Protein AF-A0A7L4NVM9-F1 (afdb_monomer_lite)

Secondary structure (DSSP, 8-state):
-HHHHHHHHHHHHHHHHHHHHHHTS-HHHHHHHHHHHHHHT-EEEEEEEEEE--STHHHHHHHTT--TTTTTHHHHTTSSEEEEEE-S-B------S--SS---B-GGGTHHHHHTT--EEE--SSSTTTTHHHHHHHHHHHHHHTT-EEESEESSHHHHTPPEEEEETTEEEEEEEEE--SS-TTS-TTTSPBPBTTB-EE-B--HHHHHHHHHHHHHH-SEEEEEEE-S-TT-SS--HHHHHHHHHHHHTT-SEEEEESSSSPPPEEEETTEEEES---EEE-S-SSSS-SEEEEEEEEEETTEEEEEEEEEEEETTEEEEPPHHHHHHHHHHHHTTSSS--EEETTEEEEEEEE-

pLDDT: mean 91.75, std 11.73, range [51.66, 98.94]

Structure (mmCIF, N/CA/C/O backbone):
data_AF-A0A7L4NVM9-F1
#
_entry.id   AF-A0A7L4NVM9-F1
#
loop_
_atom_site.group_PDB
_atom_site.id
_atom_site.type_symbol
_atom_site.label_atom_id
_atom_site.label_alt_id
_atom_site.label_comp_id
_atom_site.label_asym_id
_atom_site.label_entity_id
_atom_site.label_seq_id
_atom_site.pdbx_PDB_ins_code
_atom_site.Cartn_x
_atom_site.Cartn_y
_atom_site.Cartn_z
_atom_site.occupancy
_atom_site.B_iso_or_equiv
_atom_site.auth_seq_id
_atom_site.auth_comp_id
_atom_site.auth_asym_id
_atom_site.auth_atom_id
_atom_site.pdbx_PDB_model_num
ATOM 1 N N . MET A 1 1 ? -51.242 -51.825 18.320 1.00 55.41 1 MET A N 1
ATOM 2 C CA . MET A 1 1 ? -49.762 -51.841 18.410 1.00 55.41 1 MET A CA 1
ATOM 3 C C . MET A 1 1 ? -49.075 -50.983 17.342 1.00 55.41 1 MET A C 1
ATOM 5 O O . MET A 1 1 ? -48.191 -50.229 17.715 1.00 55.41 1 MET A O 1
ATOM 9 N N . ALA A 1 2 ? -49.517 -50.974 16.077 1.00 54.78 2 ALA A N 1
ATOM 10 C CA . ALA A 1 2 ? -48.848 -50.246 14.981 1.00 54.78 2 ALA A CA 1
ATOM 11 C C . ALA A 1 2 ? -48.708 -48.707 15.135 1.00 54.78 2 ALA A C 1
ATOM 13 O O . ALA A 1 2 ? -47.716 -48.136 14.694 1.00 54.78 2 ALA A O 1
ATOM 14 N N . ARG A 1 3 ? -49.649 -48.016 15.803 1.00 53.09 3 ARG A N 1
ATOM 15 C CA . ARG A 1 3 ? -49.590 -46.546 15.993 1.00 53.09 3 ARG A CA 1
ATOM 16 C C . ARG A 1 3 ? -48.475 -46.070 16.936 1.00 53.09 3 ARG A C 1
ATOM 18 O O . ARG A 1 3 ? -47.964 -44.976 16.742 1.00 53.09 3 ARG A O 1
ATOM 25 N N . ARG A 1 4 ? -48.088 -46.870 17.940 1.00 54.53 4 ARG A N 1
ATOM 26 C CA . ARG A 1 4 ? -46.998 -46.504 18.869 1.00 54.53 4 ARG A CA 1
ATOM 27 C C . ARG A 1 4 ? -45.626 -46.629 18.205 1.00 54.53 4 ARG A C 1
ATOM 29 O O . ARG A 1 4 ? -44.765 -45.797 18.453 1.00 54.53 4 ARG A O 1
ATOM 36 N N . SER A 1 5 ? -45.456 -47.604 17.314 1.00 57.22 5 SER A N 1
ATOM 37 C CA . SER A 1 5 ? -44.213 -47.814 16.566 1.00 57.22 5 SER A CA 1
ATOM 38 C C . SER A 1 5 ? -43.916 -46.671 15.588 1.00 57.22 5 SER A C 1
ATOM 40 O O . SER A 1 5 ? -42.772 -46.248 15.484 1.00 57.22 5 SER A O 1
ATOM 42 N N . TYR A 1 6 ? -44.942 -46.107 14.940 1.00 64.69 6 TYR A N 1
ATOM 43 C CA . TYR A 1 6 ? -44.777 -44.970 14.022 1.00 64.69 6 TYR A CA 1
ATOM 44 C C . TYR A 1 6 ? -44.304 -43.690 14.720 1.00 64.69 6 TYR A C 1
ATOM 46 O O . TYR A 1 6 ? -43.428 -43.001 14.208 1.00 64.69 6 TYR A O 1
ATOM 54 N N . VAL A 1 7 ? -44.840 -43.385 15.906 1.00 71.44 7 VAL A N 1
ATOM 55 C CA . VAL A 1 7 ? -44.450 -42.182 16.663 1.00 71.44 7 VAL A CA 1
ATOM 56 C C . VAL A 1 7 ? -42.991 -42.270 17.116 1.00 71.44 7 VAL A C 1
ATOM 58 O O . VAL A 1 7 ? -42.260 -41.292 17.011 1.00 71.44 7 VAL A O 1
ATOM 61 N N . VAL A 1 8 ? -42.539 -43.451 17.547 1.00 73.56 8 VAL A N 1
ATOM 62 C CA . VAL A 1 8 ? -41.144 -43.670 17.965 1.00 73.56 8 VAL A CA 1
ATOM 63 C C . VAL A 1 8 ? -40.174 -43.501 16.791 1.00 73.56 8 VAL A C 1
ATOM 65 O O . VAL A 1 8 ? -39.142 -42.857 16.949 1.00 73.56 8 VAL A O 1
ATOM 68 N N . VAL A 1 9 ? -40.525 -44.006 15.603 1.00 75.81 9 VAL A N 1
ATOM 69 C CA . VAL A 1 9 ? -39.697 -43.858 14.393 1.00 75.81 9 VAL A CA 1
ATOM 70 C C . VAL A 1 9 ? -39.606 -42.396 13.948 1.00 75.81 9 VAL A C 1
ATOM 72 O O . VAL A 1 9 ? -38.517 -41.928 13.634 1.00 75.81 9 VAL A O 1
ATOM 75 N N . VAL A 1 10 ? -40.710 -41.644 13.979 1.00 78.00 10 VAL A N 1
ATOM 76 C CA . VAL A 1 10 ? -40.711 -40.214 13.613 1.00 78.00 10 VAL A CA 1
ATOM 77 C C . VAL A 1 10 ? -39.877 -39.383 14.592 1.00 78.00 10 VAL A C 1
ATOM 79 O O . VAL A 1 10 ? -39.098 -38.538 14.160 1.00 78.00 10 VAL A O 1
ATOM 82 N N . VAL A 1 11 ? -39.977 -39.648 15.898 1.00 79.88 11 VAL A N 1
ATOM 83 C CA . VAL A 1 11 ? -39.169 -38.953 16.917 1.00 79.88 11 VAL A CA 1
ATOM 84 C C . VAL A 1 11 ? -37.681 -39.273 16.763 1.00 79.88 11 VAL A C 1
ATOM 86 O O . VAL A 1 11 ? -36.859 -38.369 16.874 1.00 79.88 11 VAL A O 1
ATOM 89 N N . LEU A 1 12 ? -37.324 -40.521 16.445 1.00 77.94 12 LEU A N 1
ATOM 90 C CA . LEU A 1 12 ? -35.938 -40.908 16.157 1.00 77.94 12 LEU A CA 1
ATOM 91 C C . LEU A 1 12 ? -35.393 -40.222 14.901 1.00 77.94 12 LEU A C 1
ATOM 93 O O . LEU A 1 12 ? -34.271 -39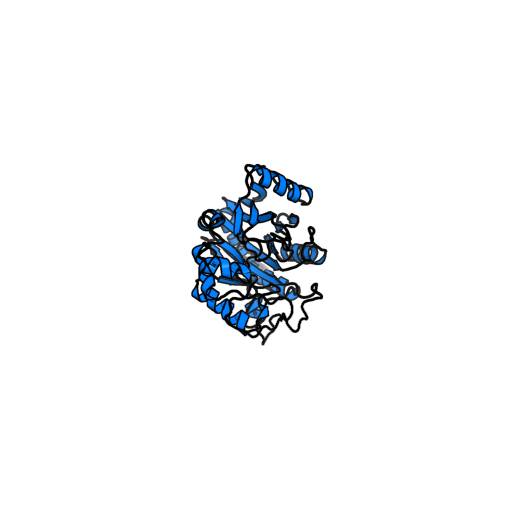.729 14.931 1.00 77.94 12 LEU A O 1
ATOM 97 N N . ILE A 1 13 ? -36.179 -40.129 13.825 1.00 80.25 13 ILE A N 1
ATOM 98 C CA . ILE A 1 13 ? -35.769 -39.425 12.599 1.00 80.25 13 ILE A CA 1
ATOM 99 C C . ILE A 1 13 ? -35.565 -37.932 12.873 1.00 80.25 13 ILE A C 1
ATOM 101 O O . ILE A 1 13 ? -34.562 -37.371 12.442 1.00 80.25 13 ILE A O 1
ATOM 105 N N . LEU A 1 14 ? -36.468 -37.294 13.623 1.00 79.19 14 LEU A N 1
ATOM 106 C CA . LEU A 1 14 ? -36.333 -35.882 13.992 1.00 79.19 14 LEU A CA 1
ATOM 107 C C . LEU A 1 14 ? -35.147 -35.642 14.933 1.00 79.19 14 LEU A C 1
ATOM 109 O O . LEU A 1 14 ? -34.437 -34.660 14.758 1.00 79.19 14 LEU A O 1
ATOM 113 N N . ALA A 1 15 ? -34.885 -36.542 15.884 1.00 77.56 15 ALA A N 1
ATOM 114 C CA . ALA A 1 15 ? -33.725 -36.452 16.769 1.00 77.56 15 ALA A CA 1
ATOM 115 C C . ALA A 1 15 ? -32.408 -36.644 16.004 1.00 77.56 15 ALA A C 1
ATOM 117 O O . ALA A 1 15 ? -31.464 -35.895 16.229 1.00 77.56 15 ALA A O 1
ATOM 118 N N . VAL A 1 16 ? -32.350 -37.591 15.062 1.00 75.50 16 VAL A N 1
ATOM 119 C CA . VAL A 1 16 ? -31.184 -37.790 14.189 1.00 75.50 16 VAL A CA 1
ATOM 120 C C . VAL A 1 16 ? -30.996 -36.594 13.258 1.00 75.50 16 VAL A C 1
ATOM 122 O O . VAL A 1 16 ? -29.874 -36.129 13.128 1.00 75.50 16 VAL A O 1
ATOM 125 N N . ALA A 1 17 ? -32.061 -36.039 12.674 1.00 70.62 17 ALA A N 1
ATOM 126 C CA . ALA A 1 17 ? -31.985 -34.826 11.856 1.00 70.62 17 ALA A CA 1
ATOM 127 C C . ALA A 1 17 ? -31.530 -33.604 12.671 1.00 70.62 17 ALA A C 1
ATOM 129 O O . ALA A 1 17 ? -30.727 -32.814 12.184 1.00 70.62 17 ALA A O 1
ATOM 130 N N . LEU A 1 18 ? -31.978 -33.480 13.926 1.00 70.06 18 LEU A N 1
ATOM 131 C CA . LEU A 1 18 ? -31.541 -32.426 14.839 1.00 70.06 18 LEU A CA 1
ATOM 132 C C . LEU A 1 18 ? -30.062 -32.603 15.215 1.00 70.06 18 LEU A C 1
ATOM 134 O O . LEU A 1 18 ? -29.293 -31.654 15.125 1.00 70.06 18 LEU A O 1
ATOM 138 N N . ILE A 1 19 ? -29.631 -33.821 15.553 1.00 66.62 19 ILE A N 1
ATOM 139 C CA . ILE A 1 19 ? -28.223 -34.141 15.832 1.00 66.62 19 ILE A CA 1
ATOM 140 C C . ILE A 1 19 ? -27.358 -33.900 14.591 1.00 66.62 19 ILE A C 1
ATOM 142 O O . ILE A 1 19 ? -26.296 -33.305 14.712 1.00 66.62 19 ILE A O 1
ATOM 146 N N . PHE A 1 20 ? -27.823 -34.274 13.396 1.00 59.53 20 PHE A N 1
ATOM 147 C CA . PHE A 1 20 ? -27.138 -33.955 12.145 1.00 59.53 20 PHE A CA 1
ATOM 148 C C . PHE A 1 20 ? -27.087 -32.449 11.900 1.00 59.53 20 PHE A C 1
ATOM 150 O O . PHE A 1 20 ? -26.042 -31.977 11.489 1.00 59.53 20 PHE A O 1
ATOM 157 N N . SER A 1 21 ? -28.136 -31.682 12.209 1.00 58.69 21 SER A N 1
ATOM 158 C CA . SER A 1 21 ? -28.117 -30.215 12.092 1.00 58.69 21 SER A CA 1
ATOM 159 C C . SER A 1 21 ? -27.209 -29.529 13.121 1.00 58.69 21 SER A C 1
ATOM 161 O O . SER A 1 21 ? -26.632 -28.492 12.821 1.00 58.69 21 SER A O 1
ATOM 163 N N . ILE A 1 22 ? -27.030 -30.130 14.304 1.00 57.66 22 ILE A N 1
ATOM 164 C CA . ILE A 1 22 ? -26.102 -29.666 15.347 1.00 57.66 22 ILE A CA 1
ATOM 165 C C . ILE A 1 22 ? -24.653 -30.059 14.998 1.00 57.66 22 ILE A C 1
ATOM 167 O O . ILE A 1 22 ? -23.725 -29.299 15.247 1.00 57.66 22 ILE A O 1
ATOM 171 N N . LEU A 1 23 ? -24.436 -31.222 14.378 1.00 51.91 23 LEU A N 1
ATOM 172 C CA . LEU A 1 23 ? -23.121 -31.651 13.881 1.00 51.91 23 LEU A CA 1
ATOM 173 C C . LEU A 1 23 ? -22.734 -30.954 12.560 1.00 51.91 23 LEU A C 1
ATOM 175 O O . LEU A 1 23 ? -21.549 -30.791 12.293 1.00 51.91 23 LEU A O 1
ATOM 179 N N . TYR A 1 24 ? -23.717 -30.494 11.777 1.00 51.78 24 TYR A N 1
ATOM 180 C CA . TYR A 1 24 ? -23.587 -29.558 10.650 1.00 51.78 24 TYR A CA 1
ATOM 181 C C . TYR A 1 24 ? -23.815 -28.099 11.082 1.00 51.78 24 TYR A C 1
ATOM 183 O O . TYR A 1 24 ? -24.254 -27.270 10.280 1.00 51.78 24 TYR A O 1
ATOM 191 N N . ILE A 1 25 ? -23.502 -27.737 12.333 1.00 51.66 25 ILE A N 1
ATOM 192 C CA . ILE A 1 25 ? -23.254 -26.324 12.637 1.00 51.66 25 ILE A CA 1
ATOM 193 C C . ILE A 1 25 ? -22.118 -25.890 11.707 1.00 51.66 25 ILE A C 1
ATOM 195 O O . ILE A 1 25 ? -21.001 -26.398 11.792 1.00 51.66 25 ILE A O 1
ATOM 199 N N . ASN A 1 26 ? -22.467 -25.030 10.748 1.00 53.28 26 ASN A N 1
ATOM 200 C CA . ASN A 1 26 ? -21.628 -24.621 9.630 1.00 53.28 26 ASN A CA 1
ATOM 201 C C . 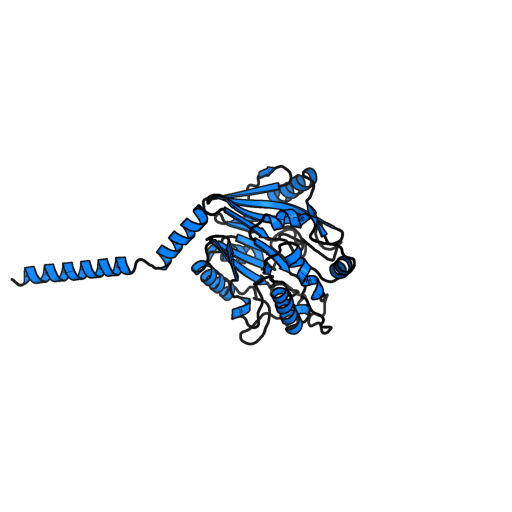ASN A 1 26 ? -20.200 -24.294 10.106 1.00 53.28 26 ASN A C 1
ATOM 203 O O . ASN A 1 26 ? -20.040 -23.346 10.877 1.00 53.28 26 ASN A O 1
ATOM 207 N N . PRO A 1 27 ? -19.158 -24.998 9.625 1.00 58.38 27 PRO A N 1
ATOM 208 C CA . PRO A 1 27 ? -17.764 -24.670 9.934 1.00 58.38 27 PRO A CA 1
ATOM 209 C C . PRO A 1 27 ? -17.430 -23.196 9.662 1.00 58.38 27 PRO A C 1
ATOM 211 O O . PRO A 1 27 ? -16.662 -22.588 10.399 1.00 58.38 27 PRO A O 1
ATOM 214 N N . SER A 1 28 ? -18.077 -22.594 8.657 1.00 59.81 28 SER A N 1
ATOM 215 C CA . SER A 1 28 ? -17.981 -21.164 8.350 1.00 59.81 28 SER A CA 1
ATOM 216 C C . SER A 1 28 ? -18.555 -20.257 9.446 1.00 59.81 28 SER A C 1
ATOM 218 O O . SER A 1 28 ? -17.988 -19.202 9.715 1.00 59.81 28 SER A O 1
ATOM 220 N N . PHE A 1 29 ? -19.635 -20.663 10.121 1.00 58.69 29 PHE A N 1
ATOM 221 C CA . PHE A 1 29 ? -20.216 -19.901 11.228 1.00 58.69 29 PHE A CA 1
ATOM 222 C C . PHE A 1 29 ? -19.294 -19.917 12.453 1.00 58.69 29 PHE A C 1
ATOM 224 O O . PHE A 1 29 ? -18.991 -18.854 12.993 1.00 58.69 29 PHE A O 1
ATOM 231 N N . ASN A 1 30 ? -18.773 -21.089 12.833 1.00 62.44 30 ASN A N 1
ATOM 232 C CA . ASN A 1 30 ? -17.820 -21.199 13.944 1.00 62.44 30 ASN A CA 1
ATOM 233 C C . ASN A 1 30 ? -16.519 -20.433 13.657 1.00 62.44 30 ASN A C 1
ATOM 235 O O . ASN A 1 30 ? -16.068 -19.674 14.510 1.00 62.44 30 ASN A O 1
ATOM 239 N N . ASN A 1 31 ? -15.978 -20.538 12.437 1.00 71.62 31 ASN A N 1
ATOM 240 C CA . ASN A 1 31 ? -14.795 -19.775 12.035 1.00 71.62 31 ASN A CA 1
ATOM 241 C C . ASN A 1 31 ? -15.048 -18.259 12.130 1.00 71.62 31 ASN A C 1
ATOM 243 O O . ASN A 1 31 ? -14.234 -17.534 12.690 1.00 71.62 31 ASN A O 1
ATOM 247 N N . SER A 1 32 ? -16.214 -17.776 11.683 1.00 73.50 32 SER A N 1
ATOM 248 C CA . SER A 1 32 ? -16.555 -16.348 11.771 1.00 73.50 32 SER A CA 1
ATOM 249 C C . SER A 1 32 ? -16.684 -15.831 13.213 1.00 73.50 32 SER A C 1
ATOM 251 O O . SER A 1 32 ? -16.323 -14.688 13.493 1.00 73.50 32 SER A O 1
ATOM 253 N N . GLN A 1 33 ? -17.174 -16.656 14.148 1.00 73.06 33 GLN A N 1
ATOM 254 C CA . GLN A 1 33 ? -17.235 -16.294 15.568 1.00 73.06 33 GLN A CA 1
ATOM 255 C C . GLN A 1 33 ? -15.847 -16.267 16.210 1.00 73.06 33 GLN A C 1
ATOM 257 O O . GLN A 1 33 ? -15.540 -15.335 16.951 1.00 73.06 33 GLN A O 1
ATOM 262 N N . GLU A 1 34 ? -14.996 -17.244 15.896 1.00 78.31 34 GLU A N 1
ATOM 263 C CA . GLU A 1 34 ? -13.616 -17.263 16.379 1.00 78.31 34 GLU A CA 1
ATOM 264 C C . GLU A 1 34 ? -12.802 -16.085 15.831 1.00 78.31 34 GLU A C 1
ATOM 266 O O . GLU A 1 34 ? -12.086 -15.442 16.596 1.00 78.31 34 GLU A O 1
ATOM 271 N N . GLN A 1 35 ? -12.951 -15.751 14.543 1.00 85.25 35 GLN A N 1
ATOM 272 C CA . GLN A 1 35 ? -12.302 -14.589 13.923 1.00 85.25 35 GLN A CA 1
ATOM 273 C C . GLN A 1 35 ? -12.676 -13.285 14.640 1.00 85.25 35 GLN A C 1
ATOM 275 O O . GLN A 1 35 ? -11.806 -12.513 15.048 1.00 85.25 35 GLN A O 1
ATOM 280 N N . LYS A 1 36 ? -13.978 -13.071 14.877 1.00 81.06 36 LYS A N 1
ATOM 281 C CA . LYS A 1 36 ? -14.466 -11.908 15.633 1.00 81.06 36 LYS A CA 1
ATOM 282 C C . LYS A 1 36 ? -13.908 -11.864 17.051 1.00 81.06 36 LYS A C 1
ATOM 284 O O . LYS A 1 36 ? -13.457 -10.811 17.489 1.00 81.06 36 LYS A O 1
ATOM 289 N N . SER A 1 37 ? -13.888 -12.998 17.752 1.00 84.38 37 SER A N 1
ATOM 290 C CA . SER A 1 37 ? -13.336 -13.072 19.109 1.00 84.38 37 SER A CA 1
ATOM 291 C C . SER A 1 37 ? -11.859 -12.676 19.150 1.00 84.38 37 SER A C 1
ATOM 293 O O . SER A 1 37 ? -11.453 -11.959 20.061 1.00 84.38 37 SER A O 1
ATOM 295 N N . ARG A 1 38 ? -11.056 -13.104 18.165 1.00 90.00 38 ARG A N 1
ATOM 296 C CA . ARG A 1 38 ? -9.631 -12.747 18.097 1.00 90.00 38 ARG A CA 1
ATOM 297 C C . ARG A 1 38 ? -9.423 -11.251 17.892 1.00 90.00 38 ARG A C 1
ATOM 299 O O . ARG A 1 38 ? -8.599 -10.669 18.588 1.00 90.00 38 ARG A O 1
ATOM 306 N N . LEU A 1 39 ? -10.186 -10.624 16.994 1.00 86.81 39 LEU A N 1
ATOM 307 C CA . LEU A 1 39 ? -10.113 -9.175 16.781 1.00 86.81 39 LEU A CA 1
ATOM 308 C C . LEU A 1 39 ? -10.568 -8.378 18.006 1.00 86.81 39 LEU A C 1
ATOM 310 O O . LEU A 1 39 ? -9.975 -7.346 18.300 1.00 86.81 39 LEU A O 1
ATOM 314 N N . GLN A 1 40 ? -11.564 -8.860 18.752 1.00 86.62 40 GLN A N 1
ATOM 315 C CA . GLN A 1 40 ? -12.086 -8.173 19.939 1.00 86.62 40 GLN A CA 1
ATOM 316 C C . GLN A 1 40 ? -11.093 -8.092 21.106 1.00 86.62 40 GLN A C 1
ATOM 318 O O . GLN A 1 40 ? -11.189 -7.190 21.936 1.00 86.62 40 GLN A O 1
ATOM 323 N N . GLU A 1 41 ? -10.119 -8.996 21.153 1.00 88.25 41 GLU A N 1
ATOM 324 C CA . GLU A 1 41 ? -9.041 -9.008 22.150 1.00 88.25 41 GLU A CA 1
ATOM 325 C C . GLU A 1 41 ? -7.705 -8.507 21.575 1.00 88.25 41 GLU A C 1
ATOM 327 O O . GLU A 1 41 ? -6.696 -8.445 22.282 1.00 88.25 41 GLU A O 1
ATOM 332 N N . ALA A 1 42 ? -7.685 -8.144 20.289 1.00 90.00 42 ALA A N 1
ATOM 333 C CA . ALA A 1 42 ? -6.468 -7.780 19.589 1.00 90.00 42 ALA A CA 1
ATOM 334 C C . ALA A 1 42 ? -5.909 -6.436 20.060 1.00 90.00 42 ALA A C 1
ATOM 336 O O . ALA A 1 42 ? -6.634 -5.465 20.297 1.00 90.00 42 ALA A O 1
ATOM 337 N N . ASN A 1 43 ? -4.582 -6.399 20.120 1.00 94.25 43 ASN A N 1
ATOM 338 C CA . ASN A 1 43 ? -3.782 -5.190 20.188 1.00 94.25 43 ASN A CA 1
ATOM 339 C C . ASN A 1 43 ? -2.754 -5.293 19.061 1.00 94.25 43 ASN A C 1
ATOM 341 O O . ASN A 1 43 ? -1.786 -6.040 19.201 1.00 94.25 43 ASN A O 1
ATOM 345 N N . ILE A 1 44 ? -3.038 -4.648 17.928 1.00 96.25 44 ILE A N 1
ATOM 346 C CA . ILE A 1 44 ? -2.188 -4.679 16.730 1.00 96.25 44 ILE A CA 1
ATOM 347 C C . ILE A 1 44 ? -2.058 -3.283 16.119 1.00 96.25 44 ILE A C 1
ATOM 349 O O . ILE A 1 44 ? -3.001 -2.488 16.172 1.00 96.25 44 ILE A O 1
ATOM 353 N N . SER A 1 45 ? -0.908 -3.005 15.510 1.00 97.62 45 SER A N 1
ATOM 354 C CA . SER A 1 45 ? -0.642 -1.811 14.707 1.00 97.62 45 SER A CA 1
ATOM 355 C C . SER A 1 45 ? -0.033 -2.201 13.362 1.00 97.62 45 SER A C 1
ATOM 357 O O . SER A 1 45 ? 0.986 -2.891 13.307 1.00 97.62 45 SER A O 1
ATOM 359 N N . ILE A 1 46 ? -0.673 -1.763 12.278 1.00 98.62 46 ILE A N 1
ATOM 360 C CA . ILE A 1 46 ? -0.265 -2.041 10.901 1.00 98.62 46 ILE A CA 1
ATOM 361 C C . ILE A 1 46 ? -0.044 -0.714 10.187 1.00 98.62 46 ILE A C 1
ATOM 363 O O . ILE A 1 46 ? -0.949 0.117 10.148 1.00 98.62 46 ILE A O 1
ATOM 367 N N . ILE A 1 47 ? 1.126 -0.530 9.589 1.00 98.88 47 ILE A N 1
ATOM 368 C CA . ILE A 1 47 ? 1.465 0.668 8.828 1.00 98.88 47 ILE A CA 1
ATOM 369 C C . ILE A 1 47 ? 1.394 0.386 7.329 1.00 98.88 47 ILE A C 1
ATOM 371 O O . ILE A 1 47 ? 1.938 -0.605 6.847 1.00 98.88 47 ILE A O 1
ATOM 375 N N . PHE A 1 48 ? 0.775 1.310 6.600 1.00 98.88 48 PHE A N 1
ATOM 376 C CA . PHE A 1 48 ? 0.751 1.372 5.145 1.00 98.88 48 PHE A CA 1
ATOM 377 C C . PHE A 1 48 ? 1.365 2.685 4.67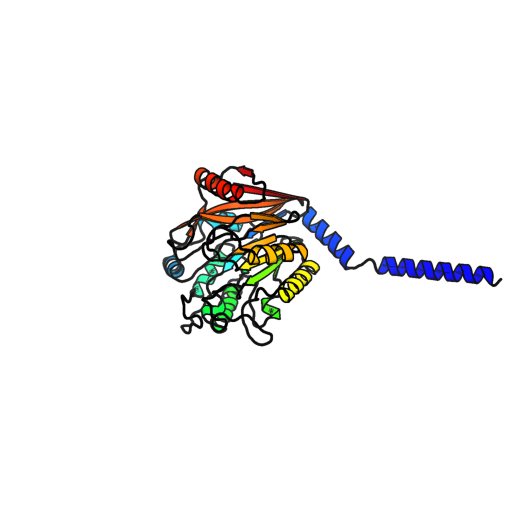6 1.00 98.88 48 PHE A C 1
ATOM 379 O O . PHE A 1 48 ? 1.053 3.756 5.210 1.00 98.88 48 PHE A O 1
ATOM 386 N N . THR A 1 49 ? 2.228 2.607 3.668 1.00 98.62 49 THR A N 1
ATOM 387 C CA . THR A 1 49 ? 2.903 3.778 3.105 1.00 98.62 49 THR A CA 1
ATOM 388 C C . THR A 1 49 ? 2.434 4.089 1.691 1.00 98.62 49 THR A C 1
ATOM 390 O O . THR A 1 49 ? 1.858 3.258 0.990 1.00 98.62 49 THR A O 1
ATOM 393 N N . GLY A 1 50 ? 2.770 5.297 1.253 1.00 97.62 50 GLY A N 1
ATOM 394 C CA . GLY A 1 50 ? 2.762 5.666 -0.151 1.00 97.62 50 GLY A CA 1
ATOM 395 C C . GLY A 1 50 ? 3.789 4.901 -0.992 1.00 97.62 50 GLY A C 1
ATOM 396 O O . GLY A 1 50 ? 4.423 3.943 -0.536 1.00 97.62 50 GLY A O 1
ATOM 397 N N . ASP A 1 51 ? 3.977 5.380 -2.216 1.00 97.44 51 ASP A N 1
ATOM 398 C CA . ASP A 1 51 ? 4.906 4.817 -3.188 1.00 97.44 51 ASP A CA 1
ATOM 399 C C . ASP A 1 51 ? 6.359 4.899 -2.700 1.00 97.44 51 ASP A C 1
ATOM 401 O O . ASP A 1 51 ? 6.841 5.937 -2.222 1.00 97.44 51 ASP A O 1
ATOM 405 N N . VAL A 1 52 ? 7.057 3.768 -2.797 1.00 97.50 52 VAL A N 1
ATOM 406 C CA . VAL A 1 52 ? 8.463 3.604 -2.439 1.00 97.50 52 VAL A CA 1
ATOM 407 C C . VAL A 1 52 ? 9.242 3.220 -3.686 1.00 97.50 52 VAL A C 1
ATOM 409 O O . VAL A 1 52 ? 9.147 2.107 -4.205 1.00 97.50 52 VAL A O 1
ATOM 412 N N . MET A 1 53 ? 10.086 4.144 -4.126 1.00 93.88 53 MET A N 1
ATOM 413 C CA . MET A 1 53 ? 10.949 3.983 -5.280 1.00 93.88 53 MET A CA 1
ATOM 414 C C . MET A 1 53 ? 12.415 4.068 -4.869 1.00 93.88 53 MET A C 1
ATOM 416 O O . MET A 1 53 ? 12.985 5.146 -4.738 1.00 93.88 53 MET A O 1
ATOM 420 N N . LEU A 1 54 ? 13.063 2.913 -4.713 1.00 94.75 54 LEU A N 1
ATOM 421 C CA . LEU A 1 54 ? 14.493 2.824 -4.364 1.00 94.75 54 LEU A CA 1
ATOM 422 C C . LEU A 1 54 ? 15.428 2.924 -5.585 1.00 94.75 54 LEU A C 1
ATOM 424 O O . LEU A 1 54 ? 16.643 2.743 -5.485 1.00 94.75 54 LEU A O 1
ATOM 428 N N . GLY A 1 55 ? 14.841 3.206 -6.747 1.00 81.38 55 GLY A N 1
ATOM 429 C CA . GLY A 1 55 ? 15.501 3.419 -8.027 1.00 81.38 55 GLY A CA 1
ATOM 430 C C . GLY A 1 55 ? 15.599 4.896 -8.417 1.00 81.38 55 GLY A C 1
ATOM 431 O O . GLY A 1 55 ? 15.515 5.799 -7.590 1.00 81.38 55 GLY A O 1
ATOM 432 N N . PRO A 1 56 ? 15.726 5.173 -9.715 1.00 83.94 56 PRO A N 1
ATOM 433 C CA . PRO A 1 56 ? 16.609 6.215 -10.262 1.00 83.94 56 PRO A CA 1
ATOM 434 C C . PRO A 1 56 ? 17.515 6.954 -9.249 1.00 83.94 56 PRO A C 1
ATOM 436 O O . PRO A 1 56 ? 18.485 6.393 -8.738 1.00 83.94 56 PRO A O 1
ATOM 439 N N . ARG A 1 57 ? 17.220 8.231 -8.971 1.00 88.94 57 ARG A N 1
ATOM 440 C CA . ARG A 1 57 ? 18.047 9.145 -8.166 1.00 88.94 57 ARG A CA 1
ATOM 441 C C . ARG A 1 57 ? 18.146 8.735 -6.698 1.00 88.94 57 ARG A C 1
ATOM 443 O O . ARG A 1 57 ? 19.167 9.016 -6.072 1.00 88.94 57 ARG A O 1
ATOM 450 N N . VAL A 1 58 ? 17.147 8.022 -6.175 1.00 91.75 58 VAL A N 1
ATOM 451 C CA . VAL A 1 58 ? 17.183 7.482 -4.809 1.00 91.75 58 VAL A CA 1
ATOM 452 C C . VAL A 1 58 ? 18.345 6.500 -4.667 1.00 91.75 58 VAL A C 1
ATOM 454 O O . VAL A 1 58 ? 19.095 6.573 -3.700 1.00 91.75 58 VAL A O 1
ATOM 457 N N . GLY A 1 59 ? 18.605 5.678 -5.688 1.00 92.50 59 GLY A N 1
ATOM 458 C CA . GLY A 1 59 ? 19.753 4.769 -5.702 1.00 92.50 59 GLY A CA 1
ATOM 459 C C . GLY A 1 59 ? 21.108 5.481 -5.569 1.00 92.50 59 GLY A C 1
ATOM 460 O O . GLY A 1 59 ? 22.030 4.939 -4.964 1.00 92.50 59 GLY A O 1
ATOM 461 N N . THR A 1 60 ? 21.242 6.714 -6.075 1.00 92.50 60 THR A N 1
ATOM 462 C CA . THR A 1 60 ? 22.454 7.530 -5.868 1.00 92.50 60 THR A CA 1
ATOM 463 C C . THR A 1 60 ? 22.585 7.991 -4.417 1.00 92.50 60 THR A C 1
ATOM 465 O O . THR A 1 60 ? 23.682 7.944 -3.866 1.00 92.50 60 THR A O 1
ATOM 468 N N . ALA A 1 61 ? 21.480 8.394 -3.785 1.00 93.62 61 ALA A N 1
ATOM 469 C CA . ALA A 1 61 ? 21.460 8.762 -2.371 1.00 93.62 61 ALA A CA 1
ATOM 470 C C . ALA A 1 61 ? 21.816 7.568 -1.465 1.00 93.62 61 ALA A C 1
ATOM 472 O O . ALA A 1 61 ? 22.666 7.695 -0.581 1.00 93.62 61 ALA A O 1
ATOM 473 N N . LEU A 1 62 ? 21.249 6.390 -1.744 1.00 95.31 62 LEU A N 1
ATOM 474 C CA . LEU A 1 62 ? 21.561 5.148 -1.029 1.00 95.31 62 LEU A CA 1
ATOM 475 C C . LEU A 1 62 ? 23.034 4.751 -1.196 1.00 95.31 62 LEU A C 1
ATOM 477 O O . LEU A 1 62 ? 23.703 4.436 -0.216 1.00 95.31 62 LEU A O 1
ATOM 481 N N . ALA A 1 63 ? 23.583 4.843 -2.414 1.00 95.25 63 ALA A N 1
ATOM 482 C CA . ALA A 1 63 ? 25.005 4.584 -2.667 1.00 95.25 63 ALA A CA 1
ATOM 483 C C . ALA A 1 63 ? 25.936 5.533 -1.890 1.00 95.25 63 ALA A C 1
ATOM 485 O O . ALA A 1 63 ? 27.052 5.154 -1.540 1.00 95.25 63 ALA A O 1
ATOM 486 N N . ALA A 1 64 ? 25.483 6.761 -1.621 1.00 95.50 64 ALA A N 1
ATOM 487 C CA . ALA A 1 64 ? 26.195 7.738 -0.803 1.00 95.50 64 ALA A CA 1
ATOM 488 C C . ALA A 1 64 ? 26.014 7.516 0.715 1.00 95.50 64 ALA A C 1
ATOM 490 O O . ALA A 1 64 ? 26.571 8.273 1.509 1.00 95.50 64 ALA A O 1
ATOM 491 N N . GLY A 1 65 ? 25.257 6.493 1.125 1.00 93.75 65 GLY A N 1
ATOM 492 C CA . GLY A 1 65 ? 25.019 6.136 2.523 1.00 93.75 65 GLY A CA 1
ATOM 493 C C . GLY A 1 65 ? 23.838 6.856 3.179 1.00 93.75 65 GLY A C 1
ATOM 494 O O . GLY A 1 65 ? 23.676 6.753 4.394 1.00 93.75 65 GLY A O 1
ATOM 495 N N . GLN A 1 66 ? 23.000 7.577 2.422 1.00 94.56 66 GLN A N 1
ATOM 496 C CA . GLN A 1 66 ? 21.780 8.172 2.974 1.00 94.56 66 GLN A CA 1
ATOM 497 C C . GLN A 1 66 ? 20.799 7.061 3.369 1.00 94.56 66 GLN A C 1
ATOM 499 O O . GLN A 1 66 ? 20.436 6.230 2.541 1.00 94.56 66 GLN A O 1
ATOM 504 N N . ASN A 1 67 ? 20.325 7.063 4.618 1.00 94.06 67 ASN A N 1
ATOM 505 C CA . ASN A 1 67 ? 19.175 6.250 5.004 1.00 94.06 67 ASN A CA 1
ATOM 506 C C . ASN A 1 67 ? 17.881 7.022 4.723 1.00 94.06 67 ASN A C 1
ATOM 508 O O . ASN A 1 67 ? 17.508 7.917 5.479 1.00 94.06 67 ASN A O 1
ATOM 512 N N . VAL A 1 68 ? 17.204 6.664 3.633 1.00 95.75 68 VAL A N 1
ATOM 513 C CA . VAL A 1 68 ? 15.985 7.340 3.161 1.00 95.75 68 VAL A CA 1
ATOM 514 C C . VAL A 1 68 ? 14.744 7.047 4.003 1.00 95.75 68 VAL A C 1
ATOM 516 O O . VAL A 1 68 ? 13.720 7.657 3.755 1.00 95.75 68 VAL A O 1
ATOM 519 N N . PHE A 1 69 ? 14.813 6.165 5.002 1.00 97.19 69 PHE A N 1
ATOM 520 C CA . PHE A 1 69 ? 13.697 5.876 5.914 1.00 97.19 69 PHE A CA 1
ATOM 521 C C . PHE A 1 69 ? 13.971 6.316 7.359 1.00 97.19 69 PHE A C 1
ATOM 523 O O . PHE A 1 69 ? 13.181 6.011 8.251 1.00 97.19 69 PHE A O 1
ATOM 530 N N . ALA A 1 70 ? 15.085 7.013 7.613 1.00 96.00 70 ALA A N 1
ATOM 531 C CA . ALA A 1 70 ? 15.567 7.293 8.967 1.00 96.00 70 ALA A CA 1
ATOM 532 C C . ALA A 1 70 ? 14.511 7.948 9.877 1.00 96.00 70 ALA A C 1
ATOM 534 O O . ALA A 1 70 ? 14.371 7.535 11.027 1.00 96.00 70 ALA A O 1
ATOM 535 N N . ASP A 1 71 ? 13.742 8.906 9.353 1.00 96.69 71 ASP A N 1
ATOM 536 C CA . ASP A 1 71 ? 12.715 9.630 10.114 1.00 96.69 71 ASP A CA 1
ATOM 537 C C . ASP A 1 71 ? 11.488 8.763 10.443 1.00 96.69 71 ASP A C 1
ATOM 539 O O . ASP A 1 71 ? 10.804 9.009 11.436 1.00 96.69 71 ASP A O 1
ATOM 543 N N . LEU A 1 72 ? 11.218 7.724 9.646 1.00 97.88 72 LEU A N 1
ATOM 544 C CA . LEU A 1 72 ? 10.079 6.819 9.839 1.00 97.88 72 LEU A CA 1
ATOM 545 C C . LEU A 1 72 ? 10.431 5.584 10.664 1.00 97.88 72 LEU A C 1
ATOM 547 O O . LEU A 1 72 ? 9.559 5.016 11.323 1.00 97.88 72 LEU A O 1
ATOM 551 N N . LYS A 1 73 ? 11.709 5.187 10.676 1.00 97.25 73 LYS A N 1
ATOM 552 C CA . LYS A 1 73 ? 12.197 3.994 11.378 1.00 97.25 73 LYS A CA 1
ATOM 553 C C . LYS A 1 73 ? 11.692 3.883 12.827 1.00 97.25 73 LYS A C 1
ATOM 555 O O . LYS A 1 73 ? 11.218 2.805 13.177 1.00 97.25 73 LYS A O 1
ATOM 560 N N . PRO A 1 74 ? 11.687 4.944 13.664 1.00 97.69 74 PRO A N 1
ATOM 561 C CA . PRO A 1 74 ? 11.181 4.838 15.036 1.00 97.69 74 PRO A CA 1
ATOM 562 C C . PRO A 1 74 ? 9.687 4.503 15.143 1.00 97.69 74 PRO A C 1
ATOM 564 O O . PRO A 1 74 ? 9.252 3.987 16.173 1.00 97.69 74 PRO A O 1
ATOM 567 N N . MET A 1 75 ? 8.890 4.850 14.130 1.00 97.31 75 MET A N 1
ATOM 568 C CA . MET A 1 75 ? 7.471 4.499 14.049 1.00 97.31 75 MET A CA 1
ATOM 569 C C . MET A 1 75 ? 7.311 3.060 13.553 1.00 97.31 75 MET A C 1
ATOM 571 O O . MET A 1 75 ? 6.584 2.285 14.167 1.00 97.31 75 MET A O 1
ATOM 575 N N . PHE A 1 76 ? 8.056 2.693 12.509 1.00 98.44 76 PHE A N 1
ATOM 576 C CA . PHE A 1 76 ? 8.045 1.354 11.915 1.00 98.44 76 PHE A CA 1
ATOM 577 C C . PHE A 1 76 ? 8.492 0.271 12.912 1.00 98.44 76 PHE A C 1
ATOM 579 O O . PHE A 1 76 ? 7.880 -0.785 13.001 1.00 98.44 76 PHE A O 1
ATOM 586 N N . GLU A 1 77 ? 9.497 0.548 13.747 1.00 98.12 77 GLU A N 1
ATOM 587 C CA . GLU A 1 77 ? 9.947 -0.368 14.811 1.00 98.12 77 GLU A CA 1
ATOM 588 C C . GLU A 1 77 ? 8.906 -0.621 15.912 1.00 98.12 77 GLU A C 1
ATOM 590 O O . GLU A 1 77 ? 9.044 -1.579 16.673 1.00 98.12 77 GLU A O 1
ATOM 595 N N . LYS A 1 78 ? 7.897 0.247 16.045 1.00 97.56 78 LYS A N 1
ATOM 596 C CA . LYS A 1 78 ? 6.845 0.127 17.066 1.00 97.56 78 LYS A CA 1
ATOM 597 C C . LYS A 1 78 ? 5.567 -0.522 16.540 1.00 97.56 78 LYS A C 1
ATOM 599 O O . LYS A 1 78 ? 4.700 -0.840 17.353 1.00 97.56 78 LYS A O 1
ATOM 604 N N . SER A 1 79 ? 5.426 -0.662 15.225 1.00 97.88 79 SER A N 1
ATOM 605 C CA . SER A 1 79 ? 4.311 -1.372 14.600 1.00 97.88 79 SER A CA 1
ATOM 606 C C . SER A 1 79 ? 4.596 -2.866 14.493 1.00 97.88 79 SER A C 1
ATOM 608 O O . SER A 1 79 ? 5.749 -3.287 14.460 1.00 97.88 79 SER A O 1
ATOM 610 N N . ASP A 1 80 ? 3.540 -3.668 14.404 1.00 98.38 80 ASP A N 1
ATOM 611 C CA . ASP A 1 80 ? 3.651 -5.120 14.256 1.00 98.38 80 ASP A CA 1
ATOM 612 C C . ASP A 1 80 ? 3.862 -5.563 12.800 1.00 98.38 80 ASP A C 1
ATOM 614 O O . ASP A 1 80 ? 4.280 -6.695 12.542 1.00 98.38 80 ASP A O 1
ATOM 618 N N . LEU A 1 81 ? 3.500 -4.696 11.852 1.00 98.75 81 LEU A N 1
ATOM 619 C CA . LEU A 1 81 ? 3.568 -4.951 10.421 1.00 98.75 81 LEU A CA 1
ATOM 620 C C . LEU A 1 81 ? 3.705 -3.629 9.658 1.00 98.75 81 LEU A C 1
ATOM 622 O O . LEU A 1 81 ? 2.874 -2.736 9.827 1.00 98.75 81 LEU A O 1
ATOM 626 N N . VAL A 1 82 ? 4.691 -3.541 8.765 1.00 98.94 82 VAL A N 1
ATOM 627 C CA . VAL A 1 82 ? 4.848 -2.416 7.827 1.00 98.94 82 VAL A CA 1
ATOM 628 C C . VAL A 1 82 ? 4.754 -2.902 6.380 1.00 98.94 82 VAL A C 1
ATOM 630 O O . VAL A 1 82 ? 5.510 -3.781 5.952 1.00 98.94 82 VAL A O 1
ATOM 633 N N . VAL A 1 83 ? 3.840 -2.297 5.622 1.00 98.94 83 VAL A N 1
ATOM 634 C CA . VAL A 1 83 ? 3.541 -2.607 4.220 1.00 98.94 83 VAL A CA 1
ATOM 635 C C . VAL A 1 83 ? 3.843 -1.392 3.344 1.00 98.94 83 VAL A C 1
ATOM 637 O O . VAL A 1 83 ? 3.343 -0.295 3.600 1.00 98.94 83 VAL A O 1
ATOM 640 N N . VAL A 1 84 ? 4.628 -1.593 2.285 1.00 98.81 84 VAL A N 1
ATOM 641 C CA . VAL A 1 84 ? 4.992 -0.540 1.322 1.00 98.81 84 VAL A CA 1
ATOM 642 C C . VAL A 1 84 ? 4.579 -0.910 -0.100 1.00 98.81 84 VAL A C 1
ATOM 644 O O . VAL A 1 84 ? 4.634 -2.087 -0.460 1.00 98.81 84 VAL A O 1
ATOM 647 N N . ASN A 1 85 ? 4.248 0.081 -0.936 1.00 98.75 85 ASN A N 1
ATOM 648 C CA . ASN A 1 85 ? 4.183 -0.123 -2.385 1.00 98.75 85 ASN A CA 1
ATOM 649 C C . ASN A 1 85 ? 5.574 0.031 -3.004 1.00 98.75 85 ASN A C 1
ATOM 651 O O . ASN A 1 85 ? 6.090 1.142 -3.093 1.00 98.75 85 ASN A O 1
ATOM 655 N N . LEU A 1 86 ? 6.193 -1.080 -3.418 1.00 98.50 86 LEU A N 1
ATOM 656 C CA . LEU A 1 86 ? 7.516 -1.059 -4.042 1.00 98.50 86 LEU A CA 1
ATOM 657 C C . LEU A 1 86 ? 7.370 -0.869 -5.554 1.00 98.50 86 LEU A C 1
ATOM 659 O O . LEU A 1 86 ? 7.110 -1.814 -6.298 1.00 98.50 86 LEU A O 1
ATOM 663 N N . GLU A 1 87 ? 7.585 0.358 -6.008 1.00 94.75 87 GLU A N 1
ATOM 664 C CA . GLU A 1 87 ? 7.292 0.798 -7.377 1.00 94.75 87 GLU A CA 1
ATOM 665 C C . GLU A 1 87 ? 8.547 0.891 -8.259 1.00 94.75 87 GLU A C 1
ATOM 667 O O . GLU A 1 87 ? 8.666 1.705 -9.170 1.00 94.75 87 GLU A O 1
ATOM 672 N N . ALA A 1 88 ? 9.544 0.058 -7.973 1.00 94.31 88 ALA A N 1
ATOM 673 C CA . ALA A 1 88 ? 10.669 -0.157 -8.871 1.00 94.31 88 ALA A CA 1
ATOM 674 C C . ALA A 1 88 ? 11.183 -1.589 -8.722 1.00 94.31 88 ALA A C 1
ATOM 676 O O . ALA A 1 88 ? 11.464 -2.015 -7.597 1.00 94.31 88 ALA A O 1
ATOM 677 N N . PRO A 1 89 ? 11.382 -2.320 -9.831 1.00 97.00 89 PRO A N 1
ATOM 678 C CA . PRO A 1 89 ? 11.963 -3.645 -9.767 1.00 97.00 89 PRO A CA 1
ATOM 679 C C . PRO A 1 89 ? 13.424 -3.548 -9.321 1.00 97.00 89 PRO A C 1
ATOM 681 O O . PRO A 1 89 ? 14.189 -2.695 -9.791 1.00 97.00 89 PRO A O 1
ATOM 684 N N . PHE A 1 90 ? 13.833 -4.452 -8.437 1.00 98.44 90 PHE A N 1
ATOM 685 C CA . PHE A 1 90 ? 15.239 -4.695 -8.161 1.00 98.44 90 PHE A CA 1
ATOM 686 C C . PHE A 1 90 ? 15.809 -5.567 -9.269 1.00 98.44 90 PHE A C 1
ATOM 688 O O . PHE A 1 90 ? 15.470 -6.739 -9.369 1.00 98.44 90 PHE A O 1
ATOM 695 N N . THR A 1 91 ? 16.697 -5.023 -10.097 1.00 97.94 91 THR A N 1
ATOM 696 C CA . THR A 1 91 ? 17.350 -5.820 -11.140 1.00 97.94 91 THR A CA 1
ATOM 697 C C . THR A 1 91 ? 18.664 -5.207 -11.605 1.00 97.94 91 THR A C 1
ATOM 699 O O . THR A 1 91 ? 18.839 -3.988 -11.652 1.00 97.94 91 THR A O 1
ATOM 702 N N . ASN A 1 92 ? 19.599 -6.078 -11.988 1.00 96.62 92 ASN A N 1
ATOM 703 C CA . ASN A 1 92 ? 20.822 -5.692 -12.697 1.00 96.62 92 ASN A CA 1
ATOM 704 C C . ASN A 1 92 ? 20.671 -5.795 -14.224 1.00 96.62 92 ASN A C 1
ATOM 706 O O . ASN A 1 92 ? 21.624 -5.519 -14.958 1.00 96.62 92 ASN A O 1
ATOM 710 N N . SER A 1 93 ? 19.489 -6.181 -14.717 1.00 95.44 93 SER A N 1
ATOM 711 C CA . SER A 1 93 ? 19.203 -6.252 -16.143 1.00 95.44 93 SER A CA 1
ATOM 712 C C . SER A 1 93 ? 19.382 -4.887 -16.814 1.00 95.44 93 SER A C 1
ATOM 714 O O . SER A 1 93 ? 19.075 -3.817 -16.275 1.00 95.44 93 SER A O 1
ATOM 716 N N . ASN A 1 94 ? 19.891 -4.935 -18.042 1.00 93.38 94 ASN A N 1
ATOM 717 C CA . ASN A 1 94 ? 19.990 -3.782 -18.934 1.00 93.38 94 ASN A CA 1
ATOM 718 C C . ASN A 1 94 ? 18.994 -3.875 -20.098 1.00 93.38 94 ASN A C 1
ATOM 720 O O . ASN A 1 94 ? 19.083 -3.092 -21.037 1.00 93.38 94 ASN A O 1
ATOM 724 N N . GLN A 1 95 ? 18.066 -4.835 -20.046 1.00 92.56 95 GLN A N 1
ATOM 725 C CA . GLN A 1 95 ? 17.039 -5.047 -21.061 1.00 92.56 95 GLN A CA 1
ATOM 726 C C . GLN A 1 95 ? 15.673 -4.665 -20.490 1.00 92.56 95 GLN A C 1
ATOM 728 O O . GLN A 1 95 ? 14.985 -5.493 -19.897 1.00 92.56 95 GLN A O 1
ATOM 733 N N . ASN A 1 96 ? 15.301 -3.397 -20.645 1.00 93.12 96 ASN A N 1
ATOM 734 C CA . ASN A 1 96 ? 13.971 -2.915 -20.292 1.00 93.12 96 ASN A CA 1
ATOM 735 C C . ASN A 1 96 ? 12.942 -3.328 -21.358 1.00 93.12 96 ASN A C 1
ATOM 737 O O . ASN A 1 96 ? 13.193 -3.241 -22.562 1.00 93.12 96 ASN A O 1
ATOM 741 N N . TRP A 1 97 ? 11.772 -3.763 -20.902 1.00 91.50 97 TRP A N 1
ATOM 742 C CA . TRP A 1 97 ? 10.589 -3.997 -21.728 1.00 91.50 97 TRP A CA 1
ATOM 743 C C . TRP A 1 97 ? 9.790 -2.704 -21.894 1.00 91.50 97 TRP A C 1
ATOM 745 O O . TRP A 1 97 ? 9.444 -2.347 -23.025 1.00 91.50 97 TRP A O 1
ATOM 755 N N . LYS A 1 98 ? 9.579 -1.964 -20.796 1.00 88.31 98 LYS A N 1
ATOM 756 C CA . LYS A 1 98 ? 8.947 -0.639 -20.817 1.00 88.31 98 LYS A CA 1
ATOM 757 C C . LYS A 1 98 ? 9.884 0.377 -21.454 1.00 88.31 98 LYS A C 1
ATOM 759 O O . LYS A 1 98 ? 11.031 0.524 -21.041 1.00 88.31 98 LYS A O 1
ATOM 764 N N . GLN A 1 99 ? 9.419 1.046 -22.503 1.00 82.75 99 GLN A N 1
ATOM 765 C CA . GLN A 1 99 ? 10.235 1.984 -23.284 1.00 82.75 99 GLN A CA 1
ATOM 766 C C . GLN A 1 99 ? 10.167 3.411 -22.739 1.00 82.75 99 GLN A C 1
ATOM 768 O O . GLN A 1 99 ? 11.116 4.179 -22.890 1.00 82.75 99 GLN A O 1
ATOM 773 N N . VAL A 1 100 ? 9.049 3.766 -22.108 1.00 81.06 100 VAL A N 1
ATOM 774 C CA . VAL A 1 100 ? 8.814 5.099 -21.555 1.00 81.06 100 VAL A CA 1
ATOM 775 C C . VAL A 1 100 ? 9.064 5.046 -20.057 1.00 81.06 100 VAL A C 1
ATOM 777 O O . VAL A 1 100 ? 8.330 4.386 -19.336 1.00 81.06 100 VAL A O 1
ATOM 780 N N . ILE A 1 101 ? 10.114 5.743 -19.615 1.00 83.38 101 ILE A N 1
ATOM 781 C CA . ILE A 1 101 ? 10.482 5.898 -18.200 1.00 83.38 101 ILE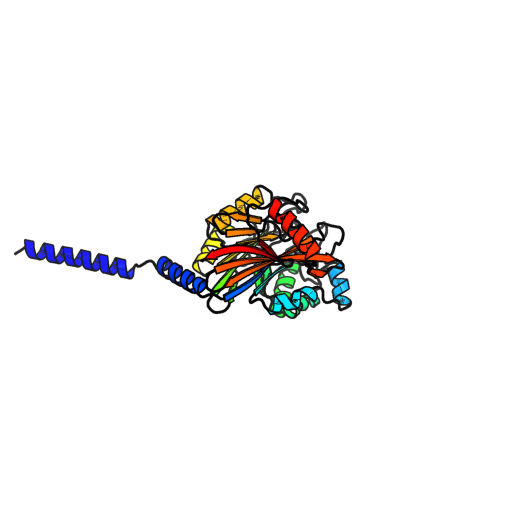 A CA 1
ATOM 782 C C . ILE A 1 101 ? 10.605 4.529 -17.482 1.00 83.38 101 ILE A C 1
ATOM 784 O O . ILE A 1 101 ? 9.838 4.231 -16.572 1.00 83.38 101 ILE A O 1
ATOM 788 N N . PRO A 1 102 ? 11.556 3.662 -17.889 1.00 88.69 102 PRO A N 1
ATOM 789 C CA . PRO A 1 102 ? 11.818 2.429 -17.157 1.00 88.69 102 PRO A CA 1
ATOM 790 C C . PRO A 1 102 ? 12.518 2.731 -15.828 1.00 88.69 102 PRO A C 1
ATOM 792 O O . PRO A 1 102 ? 13.613 3.309 -15.799 1.00 88.69 102 PRO A O 1
ATOM 795 N N . PHE A 1 103 ? 11.922 2.293 -14.727 1.00 92.06 103 PHE A N 1
ATOM 796 C CA . PHE A 1 103 ? 12.519 2.334 -13.404 1.00 92.06 103 PHE A CA 1
ATOM 797 C C . PHE A 1 103 ? 13.215 1.025 -13.062 1.00 92.06 103 PHE A C 1
ATOM 799 O O . PHE A 1 103 ? 12.777 -0.072 -13.395 1.00 92.06 103 PHE A O 1
ATOM 806 N N . LYS A 1 104 ? 14.339 1.160 -12.360 1.00 93.44 104 LYS A N 1
ATOM 807 C CA . LYS A 1 104 ? 15.028 0.056 -11.698 1.00 93.44 104 LYS A CA 1
ATOM 808 C C . LYS A 1 104 ? 15.718 0.536 -10.440 1.00 93.44 104 LYS A C 1
ATOM 810 O O . LYS A 1 104 ? 16.297 1.624 -10.415 1.00 93.44 104 LYS A O 1
ATOM 815 N N . ALA A 1 105 ? 15.715 -0.318 -9.432 1.00 97.00 105 ALA A N 1
ATOM 816 C CA . ALA A 1 105 ? 16.559 -0.216 -8.259 1.00 97.00 105 ALA A CA 1
ATOM 817 C C . ALA A 1 105 ? 17.685 -1.257 -8.347 1.00 97.00 105 ALA A C 1
ATOM 819 O O . ALA A 1 105 ? 17.513 -2.341 -8.905 1.00 97.00 105 ALA A O 1
ATOM 820 N N . ASN A 1 106 ? 18.858 -0.939 -7.798 1.00 97.12 106 ASN A N 1
ATOM 821 C CA . ASN A 1 106 ? 19.921 -1.935 -7.681 1.00 97.12 106 ASN A CA 1
ATOM 822 C C . ASN A 1 106 ? 19.527 -2.952 -6.589 1.00 97.12 106 ASN A C 1
ATOM 824 O O . ASN A 1 106 ? 19.251 -2.510 -5.470 1.00 97.12 106 ASN A O 1
ATOM 828 N N . PRO A 1 107 ? 19.535 -4.276 -6.859 1.00 97.75 107 PRO A N 1
ATOM 829 C CA . PRO A 1 107 ? 19.193 -5.299 -5.867 1.00 97.75 107 PRO A CA 1
ATOM 830 C C . PRO A 1 107 ? 19.963 -5.201 -4.552 1.00 97.75 107 PRO A C 1
ATOM 832 O O . PRO A 1 107 ? 19.428 -5.552 -3.505 1.00 97.75 107 PRO A O 1
ATOM 835 N N . GLN A 1 108 ? 21.185 -4.652 -4.572 1.00 96.50 108 GLN A N 1
ATOM 836 C CA . GLN A 1 108 ? 21.970 -4.447 -3.357 1.00 96.50 108 GLN A CA 1
ATOM 837 C C . GLN A 1 108 ? 21.257 -3.563 -2.327 1.00 96.50 108 GLN A C 1
ATOM 839 O O . GLN A 1 108 ? 21.600 -3.637 -1.158 1.00 96.50 108 GLN A O 1
ATOM 844 N N . PHE A 1 109 ? 20.296 -2.724 -2.731 1.00 97.19 109 PHE A N 1
ATOM 845 C CA . PHE A 1 109 ? 19.562 -1.833 -1.833 1.00 97.19 109 PHE A CA 1
ATOM 846 C C . PHE A 1 109 ? 18.313 -2.463 -1.214 1.00 97.19 109 PHE A C 1
ATOM 848 O O . PHE A 1 109 ? 17.687 -1.825 -0.374 1.00 97.19 109 PHE A O 1
ATOM 855 N N . ALA A 1 110 ? 17.961 -3.705 -1.560 1.00 97.62 110 ALA A N 1
ATOM 856 C CA . ALA A 1 110 ? 16.805 -4.379 -0.970 1.00 97.62 110 ALA A CA 1
ATOM 857 C C . ALA A 1 110 ? 16.905 -4.511 0.563 1.00 97.62 110 ALA A C 1
ATOM 859 O O . ALA A 1 110 ? 15.883 -4.436 1.243 1.00 97.62 110 ALA A O 1
ATOM 860 N N . HIS A 1 111 ? 18.121 -4.601 1.122 1.00 96.81 111 HIS A N 1
ATOM 861 C CA . HIS A 1 111 ? 18.338 -4.640 2.575 1.00 96.81 111 HIS A CA 1
ATOM 862 C C . HIS A 1 111 ? 17.808 -3.398 3.307 1.00 96.81 111 HIS A C 1
ATOM 864 O O . HIS A 1 111 ? 17.356 -3.522 4.442 1.00 96.81 111 HIS A O 1
ATOM 870 N N . TYR A 1 112 ? 17.770 -2.221 2.659 1.00 97.25 112 TYR A N 1
ATOM 871 C CA . TYR A 1 112 ? 17.232 -1.000 3.273 1.00 97.25 112 TYR A CA 1
ATOM 872 C C . TYR A 1 112 ? 15.771 -1.148 3.691 1.00 97.25 112 TYR A C 1
ATOM 874 O O . TYR A 1 112 ? 15.349 -0.466 4.622 1.00 97.25 112 TYR A O 1
ATOM 882 N N . LEU A 1 113 ? 15.002 -2.020 3.031 1.00 98.31 113 LEU A N 1
ATOM 883 C CA . LEU A 1 113 ? 13.639 -2.314 3.454 1.00 98.31 113 LEU A CA 1
ATOM 884 C C . LEU A 1 113 ? 13.663 -2.957 4.848 1.00 98.31 113 LEU A C 1
ATOM 886 O O . LEU A 1 113 ? 13.108 -2.402 5.799 1.00 98.31 113 LEU A O 1
ATOM 890 N N . LYS A 1 114 ? 14.381 -4.075 5.008 1.00 97.56 114 LYS A N 1
ATOM 891 C CA . LYS A 1 114 ? 14.386 -4.802 6.281 1.00 97.56 114 LYS A CA 1
ATOM 892 C C . LYS A 1 114 ? 15.106 -4.056 7.403 1.00 97.56 114 LYS A C 1
ATOM 894 O O . LYS A 1 114 ? 14.623 -4.064 8.533 1.00 97.56 114 LYS A O 1
ATOM 899 N N . ASP A 1 115 ? 16.196 -3.358 7.093 1.00 97.75 115 ASP A N 1
ATOM 900 C CA . ASP A 1 115 ? 16.954 -2.543 8.054 1.00 97.75 115 ASP A CA 1
ATOM 901 C C . ASP A 1 115 ? 16.125 -1.404 8.667 1.00 97.75 115 ASP A C 1
ATOM 903 O O . ASP A 1 115 ? 16.462 -0.885 9.736 1.00 97.75 115 ASP A O 1
ATOM 907 N N . ASN A 1 116 ? 15.030 -1.019 8.007 1.00 98.06 116 ASN A N 1
ATOM 908 C CA . ASN A 1 116 ? 14.080 -0.021 8.484 1.00 98.06 116 ASN A CA 1
ATOM 909 C C . ASN A 1 116 ? 12.730 -0.637 8.879 1.00 98.06 116 ASN A C 1
ATOM 911 O O . ASN A 1 116 ? 11.728 0.067 8.904 1.00 98.06 116 ASN A O 1
ATOM 915 N N . SER A 1 117 ? 12.706 -1.927 9.226 1.00 98.31 117 SER A N 1
ATOM 916 C CA . SER A 1 117 ? 11.522 -2.628 9.744 1.00 98.31 117 SER A CA 1
ATOM 917 C C . SER A 1 117 ? 10.353 -2.720 8.759 1.00 98.31 117 SER A C 1
ATOM 919 O O . SER A 1 117 ? 9.205 -2.801 9.177 1.00 98.31 117 SER A O 1
ATOM 921 N N . ILE A 1 118 ? 10.630 -2.725 7.453 1.00 98.75 118 ILE A N 1
ATOM 922 C CA . ILE A 1 118 ? 9.619 -3.036 6.437 1.00 98.75 118 ILE A CA 1
ATOM 923 C C . ILE A 1 118 ? 9.504 -4.555 6.301 1.00 98.75 118 ILE A C 1
ATOM 925 O O . ILE A 1 118 ? 10.510 -5.254 6.142 1.00 98.75 118 ILE A O 1
ATOM 929 N N . ASP A 1 119 ? 8.273 -5.066 6.353 1.00 98.75 119 ASP A N 1
ATOM 930 C CA . ASP A 1 119 ? 7.998 -6.506 6.362 1.00 98.75 119 ASP A CA 1
ATOM 931 C C . ASP A 1 119 ? 7.400 -7.006 5.048 1.00 98.75 119 ASP A C 1
ATOM 933 O O . ASP A 1 119 ? 7.666 -8.145 4.652 1.00 98.75 119 ASP A O 1
ATOM 937 N N . VAL A 1 120 ? 6.595 -6.176 4.373 1.00 98.88 120 VAL A N 1
ATOM 938 C CA . VAL A 1 120 ? 5.863 -6.554 3.158 1.00 98.88 120 VAL A CA 1
ATOM 939 C C . VAL A 1 120 ? 5.996 -5.490 2.072 1.00 98.88 120 VAL A C 1
ATOM 941 O O . VAL A 1 120 ? 5.775 -4.306 2.319 1.00 98.88 120 VAL A O 1
ATOM 944 N N . ALA A 1 121 ? 6.275 -5.930 0.846 1.00 98.88 121 ALA A N 1
ATOM 945 C CA . ALA A 1 121 ? 6.197 -5.115 -0.362 1.00 98.88 121 ALA A CA 1
ATOM 946 C C . ALA A 1 121 ? 5.016 -5.548 -1.248 1.00 98.88 121 ALA A C 1
ATOM 948 O O . ALA A 1 121 ? 4.918 -6.711 -1.649 1.00 98.88 121 ALA A O 1
ATOM 949 N N . THR A 1 122 ? 4.131 -4.620 -1.605 1.00 98.88 122 THR A N 1
ATOM 950 C CA . THR A 1 122 ? 3.175 -4.841 -2.694 1.00 98.88 122 THR A CA 1
ATOM 951 C C . THR A 1 122 ? 3.863 -4.586 -4.028 1.00 98.88 122 THR A C 1
ATOM 953 O O . THR A 1 122 ? 4.590 -3.602 -4.179 1.00 98.88 122 THR A O 1
ATOM 956 N N . LEU A 1 123 ? 3.653 -5.492 -4.982 1.00 98.75 123 LEU A N 1
ATOM 957 C CA . LEU A 1 123 ? 4.325 -5.488 -6.282 1.00 98.75 123 LEU A CA 1
ATOM 958 C C . LEU A 1 123 ? 3.369 -5.282 -7.457 1.00 98.75 123 LEU A C 1
ATOM 960 O O . LEU A 1 123 ? 3.844 -5.082 -8.569 1.00 98.75 123 LEU A O 1
ATOM 964 N N . ALA A 1 124 ? 2.047 -5.346 -7.258 1.00 97.94 124 ALA A N 1
ATOM 965 C CA . ALA A 1 124 ? 1.118 -5.057 -8.344 1.00 97.94 124 ALA A CA 1
ATOM 966 C C . ALA A 1 124 ? 1.094 -3.547 -8.599 1.00 97.94 124 ALA A C 1
ATOM 968 O O . ALA A 1 124 ? 0.330 -2.817 -7.976 1.00 97.94 124 ALA A O 1
ATOM 969 N N . ASN A 1 125 ? 1.939 -3.091 -9.519 1.00 96.00 125 ASN A N 1
ATOM 970 C CA . ASN A 1 125 ? 1.990 -1.718 -10.002 1.00 96.00 125 ASN A CA 1
ATOM 971 C C . ASN A 1 125 ? 2.480 -1.671 -11.456 1.00 96.00 125 ASN A C 1
ATOM 973 O O . ASN A 1 125 ? 2.890 -2.680 -12.037 1.00 96.00 125 ASN A O 1
ATOM 977 N N . ASN A 1 126 ? 2.433 -0.480 -12.040 1.00 93.31 126 ASN A N 1
ATOM 978 C CA . ASN A 1 126 ? 2.816 -0.191 -13.421 1.00 93.31 126 ASN A CA 1
ATOM 979 C C . ASN A 1 126 ? 4.325 -0.344 -13.711 1.00 93.31 126 ASN A C 1
ATOM 981 O O . ASN A 1 126 ? 4.709 -0.312 -14.883 1.00 93.31 126 ASN A O 1
ATOM 985 N N . HIS A 1 127 ? 5.171 -0.514 -12.686 1.00 94.81 127 HIS A N 1
ATOM 986 C CA . HIS A 1 127 ? 6.630 -0.542 -12.834 1.00 94.81 127 HIS A CA 1
ATOM 987 C C . HIS A 1 127 ? 7.287 -1.902 -12.587 1.00 94.81 127 HIS A C 1
ATOM 989 O O . HIS A 1 127 ? 8.405 -2.143 -13.047 1.00 94.81 127 HIS A O 1
ATOM 995 N N . ILE A 1 128 ? 6.611 -2.845 -11.925 1.00 96.31 128 ILE A N 1
ATOM 996 C CA . ILE A 1 128 ? 7.210 -4.150 -11.597 1.00 96.31 128 ILE A CA 1
ATOM 997 C C . ILE A 1 128 ? 7.680 -4.938 -12.834 1.00 96.31 128 ILE A C 1
ATOM 999 O O . ILE A 1 128 ? 8.630 -5.718 -12.757 1.00 96.31 128 ILE A O 1
ATOM 1003 N N . MET A 1 129 ? 7.048 -4.703 -13.990 1.00 95.25 129 MET A N 1
ATOM 1004 C CA . MET A 1 129 ? 7.371 -5.357 -15.263 1.00 95.25 129 MET A CA 1
ATOM 1005 C C . MET A 1 129 ? 8.266 -4.523 -16.186 1.00 95.25 129 MET A C 1
ATOM 1007 O O . MET A 1 129 ? 8.468 -4.913 -17.338 1.00 95.25 129 MET A O 1
ATOM 1011 N N . ASP A 1 130 ? 8.870 -3.432 -15.709 1.00 94.81 130 ASP A N 1
ATOM 1012 C CA . ASP A 1 130 ? 9.713 -2.558 -16.540 1.00 94.81 130 ASP A CA 1
ATOM 1013 C C . ASP A 1 130 ? 10.876 -3.294 -17.205 1.00 94.81 130 ASP A C 1
ATOM 1015 O O . ASP A 1 130 ? 11.268 -2.961 -18.324 1.00 94.81 130 ASP A O 1
ATOM 1019 N N . TYR A 1 131 ? 11.386 -4.336 -16.547 1.00 95.81 131 TYR A N 1
ATOM 1020 C CA . TYR A 1 131 ? 12.446 -5.228 -17.032 1.00 95.81 131 TYR A CA 1
ATOM 1021 C C . TYR A 1 131 ? 11.936 -6.653 -17.298 1.00 95.81 131 TYR A C 1
ATOM 1023 O O . TYR A 1 131 ? 12.703 -7.621 -17.299 1.00 95.81 131 TYR A O 1
ATOM 1031 N N . GLY A 1 132 ? 10.627 -6.778 -17.525 1.00 95.00 132 GLY A N 1
ATOM 1032 C CA . GLY A 1 132 ? 9.956 -8.028 -17.838 1.00 95.00 132 GLY A CA 1
ATOM 1033 C C . GLY A 1 132 ? 10.089 -9.095 -16.742 1.00 95.00 132 GLY A C 1
ATOM 1034 O O . GLY A 1 132 ? 10.381 -8.785 -15.586 1.00 95.00 132 GLY A O 1
ATOM 1035 N N . PRO A 1 133 ? 9.920 -10.377 -17.112 1.00 96.31 133 PRO A N 1
ATOM 1036 C CA . PRO A 1 133 ? 10.050 -11.518 -16.209 1.00 96.31 133 PRO A CA 1
ATOM 1037 C C . PRO A 1 133 ? 11.377 -11.568 -15.451 1.00 96.31 133 PRO A C 1
ATOM 1039 O O . PRO A 1 133 ? 11.396 -11.956 -14.290 1.00 96.31 133 PRO A O 1
ATOM 1042 N N . THR A 1 134 ? 12.482 -11.148 -16.079 1.00 97.25 134 THR A N 1
ATOM 1043 C CA . THR A 1 134 ? 13.790 -11.080 -15.410 1.00 97.25 134 THR A CA 1
ATOM 1044 C C . THR A 1 134 ? 13.767 -10.072 -14.267 1.00 97.25 134 THR A C 1
ATOM 1046 O O . THR A 1 134 ? 14.175 -10.410 -13.164 1.00 97.25 134 THR A O 1
ATOM 1049 N N . GLY A 1 135 ? 13.243 -8.863 -14.500 1.00 97.56 135 GLY A N 1
ATOM 1050 C CA . GLY A 1 135 ? 13.122 -7.847 -13.455 1.00 97.56 135 GLY A CA 1
ATOM 1051 C C . GLY A 1 135 ? 12.244 -8.290 -12.287 1.00 97.56 135 GLY A C 1
ATOM 1052 O O . GLY A 1 135 ? 12.627 -8.118 -11.131 1.00 97.56 135 GLY A O 1
ATOM 1053 N N . LEU A 1 136 ? 11.101 -8.915 -12.580 1.00 98.25 136 LEU A N 1
ATOM 1054 C CA . LEU A 1 136 ? 10.214 -9.468 -11.555 1.00 98.25 136 LEU A CA 1
ATOM 1055 C C . LEU A 1 136 ? 10.899 -10.584 -10.749 1.00 98.25 136 LEU A C 1
ATOM 1057 O O . LEU A 1 136 ? 10.867 -10.560 -9.519 1.00 98.25 136 LEU A O 1
ATOM 1061 N N . HIS A 1 137 ? 11.551 -11.533 -11.423 1.00 98.38 137 HIS A N 1
ATOM 1062 C CA . HIS A 1 137 ? 12.239 -12.644 -10.766 1.00 98.38 137 HIS A CA 1
ATOM 1063 C C . HIS A 1 137 ? 13.403 -12.172 -9.881 1.00 98.38 137 HIS A C 1
ATOM 1065 O O . HIS A 1 137 ? 13.530 -12.611 -8.733 1.00 98.38 137 HIS A O 1
ATOM 1071 N N . ASP A 1 138 ? 14.216 -11.237 -10.381 1.00 98.56 138 ASP A N 1
ATOM 1072 C CA . ASP A 1 138 ? 15.289 -10.601 -9.611 1.00 98.56 138 ASP A CA 1
ATOM 1073 C C . ASP A 1 138 ? 14.720 -9.887 -8.374 1.00 98.56 138 ASP A C 1
ATOM 1075 O O . ASP A 1 138 ? 15.269 -10.009 -7.278 1.00 98.56 138 ASP A O 1
ATOM 1079 N N . THR A 1 139 ? 13.579 -9.205 -8.525 1.00 98.69 139 THR A N 1
ATOM 1080 C CA . THR A 1 139 ? 12.897 -8.503 -7.428 1.00 98.69 139 THR A CA 1
ATOM 1081 C C . THR A 1 139 ? 12.430 -9.464 -6.348 1.00 98.69 139 THR A C 1
ATOM 1083 O O . THR A 1 139 ? 12.751 -9.276 -5.175 1.00 98.69 139 THR A O 1
ATOM 1086 N N . ILE A 1 140 ? 11.723 -10.528 -6.732 1.00 98.62 140 ILE A N 1
ATOM 1087 C CA . ILE A 1 140 ? 11.264 -11.568 -5.805 1.00 98.62 140 ILE A CA 1
ATOM 1088 C C . ILE A 1 140 ? 12.451 -12.207 -5.074 1.00 98.62 140 ILE A C 1
ATOM 1090 O O . ILE A 1 140 ? 12.380 -12.442 -3.867 1.00 98.62 140 ILE A O 1
ATOM 1094 N N . THR A 1 141 ? 13.547 -12.472 -5.787 1.00 98.69 141 THR A N 1
ATOM 1095 C CA . THR A 1 141 ? 14.766 -13.044 -5.204 1.00 98.69 141 THR A CA 1
ATOM 1096 C C . THR A 1 141 ? 15.381 -12.094 -4.179 1.00 98.69 141 THR A C 1
ATOM 1098 O O . THR A 1 141 ? 15.600 -12.496 -3.038 1.00 98.69 141 THR A O 1
ATOM 1101 N N . ALA A 1 142 ? 15.562 -10.819 -4.535 1.00 98.69 142 ALA A N 1
ATOM 1102 C CA . ALA A 1 142 ? 16.124 -9.809 -3.643 1.00 98.69 142 ALA A CA 1
ATOM 1103 C C . ALA A 1 142 ? 15.281 -9.615 -2.369 1.00 98.69 142 ALA A C 1
ATOM 1105 O O . ALA A 1 142 ? 15.834 -9.494 -1.276 1.00 98.69 142 ALA A O 1
ATOM 1106 N N . LEU A 1 143 ? 13.948 -9.630 -2.481 1.00 98.75 143 LEU A N 1
ATOM 1107 C CA . LEU A 1 143 ? 13.050 -9.531 -1.326 1.00 98.75 143 LEU A CA 1
ATOM 1108 C C . LEU A 1 143 ? 13.170 -10.754 -0.406 1.00 98.75 143 LEU A C 1
ATOM 1110 O O . LEU A 1 143 ? 13.338 -10.596 0.805 1.00 98.75 143 LEU A O 1
ATOM 1114 N N . LYS A 1 144 ? 13.179 -11.969 -0.975 1.00 98.38 144 LYS A N 1
ATOM 1115 C CA . LYS A 1 144 ? 13.357 -13.218 -0.215 1.00 98.38 144 LYS A CA 1
ATOM 1116 C C . LYS A 1 144 ? 14.696 -13.259 0.522 1.00 98.38 144 LYS A C 1
ATOM 1118 O O . LYS A 1 144 ? 14.721 -13.589 1.704 1.00 98.38 144 LYS A O 1
ATOM 1123 N N . GLU A 1 145 ? 15.790 -12.892 -0.143 1.00 98.50 145 GLU A N 1
ATOM 1124 C CA . GLU A 1 145 ? 17.133 -12.862 0.458 1.00 98.50 145 GLU A CA 1
ATOM 1125 C C . GLU A 1 145 ? 17.242 -11.867 1.623 1.00 98.50 145 GLU A C 1
ATOM 1127 O O . GLU A 1 145 ? 18.027 -12.083 2.546 1.00 98.50 145 GLU A O 1
ATOM 1132 N N . ASN A 1 146 ? 16.422 -10.812 1.618 1.00 98.44 146 ASN A N 1
ATOM 1133 C CA . ASN A 1 146 ? 16.387 -9.790 2.665 1.00 98.44 146 ASN A CA 1
ATOM 1134 C C . ASN A 1 146 ? 15.238 -9.976 3.671 1.00 98.44 146 ASN A C 1
ATOM 1136 O O . ASN A 1 146 ? 14.997 -9.096 4.492 1.00 98.44 146 ASN A O 1
ATOM 1140 N N . ASN A 1 147 ? 14.557 -11.129 3.665 1.00 98.12 147 ASN A N 1
ATOM 1141 C CA . ASN A 1 147 ? 13.443 -11.445 4.570 1.00 98.12 147 ASN A CA 1
ATOM 1142 C C . ASN A 1 147 ? 12.288 -10.426 4.516 1.00 98.12 147 ASN A C 1
ATOM 1144 O O . ASN A 1 147 ? 11.679 -10.112 5.542 1.00 98.12 147 ASN A O 1
ATOM 1148 N N . VAL A 1 148 ? 11.986 -9.927 3.317 1.00 98.69 148 VAL A N 1
ATOM 1149 C CA . VAL A 1 148 ? 10.817 -9.089 3.035 1.00 98.69 148 VAL A CA 1
ATOM 1150 C C . VAL A 1 148 ? 9.816 -9.934 2.254 1.00 98.69 148 VAL A C 1
ATOM 1152 O O . VAL A 1 148 ? 10.135 -10.504 1.208 1.00 98.69 148 VAL A O 1
ATOM 1155 N N . SER A 1 149 ? 8.601 -10.057 2.780 1.00 98.75 149 SER A N 1
ATOM 1156 C CA . SER A 1 149 ? 7.513 -10.753 2.091 1.00 98.75 149 SER A CA 1
ATOM 1157 C C . SER A 1 149 ? 6.963 -9.888 0.957 1.00 98.75 149 SER A C 1
ATOM 1159 O O . SER A 1 149 ? 7.151 -8.674 0.941 1.00 98.75 149 SER A O 1
ATOM 1161 N N . TYR A 1 150 ? 6.259 -10.494 0.006 1.00 98.81 150 TYR A N 1
ATOM 1162 C CA . TYR A 1 150 ? 5.659 -9.753 -1.100 1.00 98.81 150 TYR A CA 1
ATOM 1163 C C . TYR A 1 150 ? 4.288 -10.295 -1.487 1.00 98.81 150 TYR A C 1
ATOM 1165 O O . TYR A 1 150 ? 3.933 -11.422 -1.137 1.00 98.81 150 TYR A O 1
ATOM 1173 N N . VAL A 1 151 ? 3.524 -9.478 -2.213 1.00 98.81 151 VAL A N 1
ATOM 1174 C CA . VAL A 1 151 ? 2.204 -9.832 -2.750 1.00 98.81 151 VAL A CA 1
ATOM 1175 C C . VAL A 1 151 ? 1.907 -9.054 -4.035 1.00 98.81 151 VAL A C 1
ATOM 1177 O O . VAL A 1 151 ? 2.456 -7.973 -4.249 1.00 98.81 151 VAL A O 1
ATOM 1180 N N . GLY A 1 152 ? 1.027 -9.585 -4.888 1.00 98.62 152 GLY A N 1
ATOM 1181 C CA . GLY A 1 152 ? 0.548 -8.901 -6.095 1.00 98.62 152 GLY A CA 1
ATOM 1182 C C . GLY A 1 152 ? 1.347 -9.195 -7.365 1.00 98.62 152 GLY A C 1
ATOM 1183 O O . GLY A 1 152 ? 1.092 -8.585 -8.399 1.00 98.62 152 GLY A O 1
ATOM 1184 N N . ALA A 1 153 ? 2.307 -10.119 -7.322 1.00 98.62 153 ALA A N 1
ATOM 1185 C CA . ALA A 1 153 ? 3.028 -10.603 -8.496 1.00 98.62 153 ALA A CA 1
ATOM 1186 C C . ALA A 1 153 ? 3.541 -12.031 -8.269 1.00 98.62 153 ALA A C 1
ATOM 1188 O O . ALA A 1 153 ? 3.736 -12.447 -7.127 1.00 98.62 153 ALA A O 1
ATOM 1189 N N . GLY A 1 154 ? 3.756 -12.787 -9.344 1.00 98.06 154 GLY A N 1
ATOM 1190 C CA . GLY A 1 154 ? 4.174 -14.188 -9.256 1.00 98.06 154 GLY A CA 1
ATOM 1191 C C . GLY A 1 154 ? 4.528 -14.796 -10.609 1.00 98.06 154 GLY A C 1
ATOM 1192 O O . GLY A 1 154 ? 4.503 -14.105 -11.631 1.00 98.06 154 GLY A O 1
ATOM 1193 N N . GLU A 1 155 ? 4.847 -16.094 -10.618 1.00 97.31 155 GLU A N 1
ATOM 1194 C CA . GLU A 1 155 ? 5.231 -16.822 -11.838 1.00 97.31 155 GLU A CA 1
ATOM 1195 C C . GLU A 1 155 ? 4.035 -17.110 -12.766 1.00 97.31 155 GLU A C 1
ATOM 1197 O O . GLU A 1 155 ? 4.193 -17.434 -13.944 1.00 97.31 155 GLU A O 1
ATOM 1202 N N . ASN A 1 156 ? 2.820 -16.968 -12.238 1.00 98.00 156 ASN A N 1
ATOM 1203 C CA . ASN A 1 156 ? 1.549 -17.151 -12.927 1.00 98.00 156 ASN A CA 1
ATOM 1204 C C . ASN A 1 156 ? 0.430 -16.389 -12.190 1.00 98.00 156 ASN A C 1
ATOM 1206 O O . ASN A 1 156 ? 0.652 -15.792 -11.135 1.00 98.00 156 ASN A O 1
ATOM 1210 N N . ILE A 1 157 ? -0.777 -16.390 -12.759 1.00 98.19 157 ILE A N 1
ATOM 1211 C CA . ILE A 1 157 ? -1.920 -15.637 -12.224 1.00 98.19 157 ILE A CA 1
ATOM 1212 C C . ILE A 1 157 ? -2.401 -16.139 -10.856 1.00 98.19 157 ILE A C 1
ATOM 1214 O O . ILE A 1 157 ? -2.830 -15.327 -10.033 1.00 98.19 157 ILE A O 1
ATOM 1218 N N . ASP A 1 158 ? -2.302 -17.443 -10.585 1.00 97.81 158 ASP A N 1
ATOM 1219 C CA . ASP A 1 158 ? -2.696 -18.014 -9.294 1.00 97.81 158 ASP A CA 1
ATOM 1220 C C . ASP A 1 158 ? -1.748 -17.537 -8.187 1.00 97.81 158 ASP A C 1
ATOM 1222 O O . ASP A 1 158 ? -2.212 -17.078 -7.147 1.00 97.81 158 ASP A O 1
ATOM 1226 N N . GLU A 1 159 ? -0.433 -17.554 -8.431 1.00 98.12 159 GLU A N 1
ATOM 1227 C CA . GLU A 1 159 ? 0.561 -17.009 -7.497 1.00 98.12 159 GLU A CA 1
ATOM 1228 C C . GLU A 1 159 ? 0.426 -15.494 -7.325 1.00 98.12 159 GLU A C 1
ATOM 1230 O O . GLU A 1 159 ? 0.431 -14.998 -6.200 1.00 98.12 159 GLU A O 1
ATOM 1235 N N . ALA A 1 160 ? 0.279 -14.748 -8.425 1.00 98.50 160 ALA A N 1
ATOM 1236 C CA . ALA A 1 160 ? 0.211 -13.291 -8.374 1.00 98.50 160 ALA A CA 1
ATOM 1237 C C . ALA A 1 160 ? -0.991 -12.790 -7.559 1.00 98.50 160 ALA A C 1
ATOM 1239 O O . ALA A 1 160 ? -0.881 -11.792 -6.847 1.00 98.50 160 ALA A O 1
ATOM 1240 N N . SER A 1 161 ? -2.129 -13.485 -7.658 1.00 98.25 161 SER A N 1
ATOM 1241 C CA . SER A 1 161 ? -3.392 -13.129 -6.997 1.00 98.25 161 SER A CA 1
ATOM 1242 C C . SER A 1 161 ? -3.601 -13.777 -5.625 1.00 98.25 161 SER A C 1
ATOM 1244 O O . SER A 1 161 ? -4.645 -13.560 -4.993 1.00 98.25 161 SER A O 1
ATOM 1246 N N . GLN A 1 162 ? -2.638 -14.578 -5.160 1.00 97.94 162 GLN A N 1
ATOM 1247 C CA . GLN A 1 162 ? -2.723 -15.265 -3.880 1.00 97.94 162 GLN A CA 1
ATOM 1248 C C . GLN A 1 162 ? -2.627 -14.258 -2.718 1.00 97.94 162 GLN A C 1
ATOM 1250 O O . GLN A 1 162 ? -1.709 -13.435 -2.699 1.00 97.94 162 GLN A O 1
ATOM 1255 N N . PRO A 1 163 ? -3.526 -14.326 -1.713 1.00 98.69 163 PRO A N 1
ATOM 1256 C CA . PRO A 1 163 ? -3.379 -13.515 -0.513 1.00 98.69 163 PRO A CA 1
ATOM 1257 C C . PRO A 1 163 ? -2.092 -13.869 0.237 1.00 98.69 163 PRO A C 1
ATOM 1259 O O . PRO A 1 163 ? -1.822 -15.046 0.498 1.00 98.69 163 PRO A O 1
ATOM 1262 N N . LEU A 1 164 ? -1.343 -12.851 0.657 1.00 98.75 164 LEU A N 1
ATOM 1263 C CA . LEU A 1 164 ? -0.304 -13.016 1.666 1.00 98.75 164 LEU A CA 1
ATOM 1264 C C . LEU A 1 164 ? -0.967 -13.051 3.042 1.00 98.75 164 LEU A C 1
ATOM 1266 O O . LEU A 1 164 ? -1.678 -12.118 3.404 1.00 98.75 164 LEU A O 1
ATOM 1270 N N . TYR A 1 165 ? -0.703 -14.096 3.824 1.00 98.69 165 TYR A N 1
ATOM 1271 C CA . TYR A 1 165 ? -1.165 -14.192 5.208 1.00 98.69 165 TYR A CA 1
ATOM 1272 C C . TYR A 1 165 ? -0.028 -13.847 6.164 1.00 98.69 165 TYR A C 1
ATOM 1274 O O . TYR A 1 165 ? 0.960 -14.576 6.254 1.00 98.69 165 TYR A O 1
ATOM 1282 N N . TYR A 1 166 ? -0.188 -12.756 6.903 1.00 98.00 166 TYR A N 1
ATOM 1283 C CA . TYR A 1 166 ? 0.754 -12.305 7.918 1.00 98.00 166 TYR A CA 1
ATOM 1284 C C . TYR A 1 166 ? 0.128 -12.459 9.302 1.00 98.00 166 TYR A C 1
ATOM 1286 O O . TYR A 1 166 ? -1.002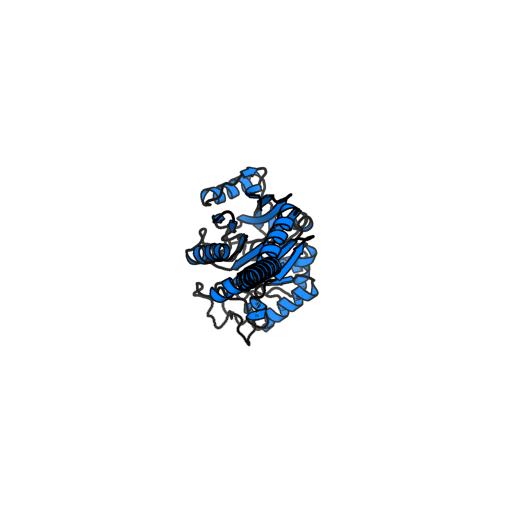 -12.029 9.537 1.00 98.00 166 TYR A O 1
ATOM 1294 N N . LYS A 1 167 ? 0.833 -13.108 10.228 1.00 96.94 167 LYS A N 1
ATOM 1295 C CA . LYS A 1 167 ? 0.304 -13.388 11.565 1.00 96.94 167 LYS A CA 1
ATOM 1296 C C . LYS A 1 167 ? 0.938 -12.460 12.594 1.00 96.94 167 LYS A C 1
ATOM 1298 O O . LYS A 1 167 ? 2.142 -12.529 12.815 1.00 96.94 167 LYS A O 1
ATOM 1303 N N . VAL A 1 168 ? 0.105 -11.669 13.263 1.00 94.44 168 VAL A N 1
ATOM 1304 C CA . VAL A 1 168 ? 0.480 -10.840 14.412 1.00 94.44 168 VAL A CA 1
ATOM 1305 C C . VAL A 1 168 ? -0.245 -11.389 15.632 1.00 94.44 168 VAL A C 1
ATOM 1307 O O . VAL A 1 168 ? -1.474 -11.381 15.695 1.00 94.44 168 VAL A O 1
ATOM 1310 N N . ASN A 1 169 ? 0.503 -11.895 16.612 1.00 89.38 169 ASN A N 1
ATOM 1311 C CA . ASN A 1 169 ? -0.061 -12.587 17.772 1.00 89.38 169 ASN A CA 1
ATOM 1312 C C . ASN A 1 169 ? -0.986 -13.747 17.342 1.00 89.38 169 ASN A C 1
ATOM 1314 O O . ASN A 1 169 ? -0.551 -14.691 16.677 1.00 89.38 169 ASN A O 1
ATOM 1318 N N . ASN A 1 170 ? -2.261 -13.710 17.726 1.00 90.75 170 ASN A N 1
ATOM 1319 C CA . ASN A 1 170 ? -3.283 -14.662 17.293 1.00 90.75 170 ASN A CA 1
ATOM 1320 C C . ASN A 1 170 ? -4.061 -14.194 16.052 1.00 90.75 170 ASN A C 1
ATOM 1322 O O . ASN A 1 170 ? -4.803 -15.006 15.510 1.00 90.75 170 ASN A O 1
ATOM 1326 N N . VAL A 1 171 ? -3.872 -12.957 15.587 1.00 95.31 171 VAL A N 1
ATOM 1327 C CA . VAL A 1 171 ? -4.597 -12.367 14.456 1.00 95.31 171 VAL A CA 1
ATOM 1328 C C . VAL A 1 171 ? -3.879 -12.670 13.141 1.00 95.31 171 VAL A C 1
ATOM 1330 O O . VAL A 1 171 ? -2.679 -12.433 12.995 1.00 95.31 171 VAL A O 1
ATOM 1333 N N . THR A 1 172 ? -4.609 -13.188 12.159 1.00 97.88 172 THR A N 1
ATOM 1334 C CA . THR A 1 172 ? -4.133 -13.359 10.783 1.00 97.88 172 THR A CA 1
ATOM 1335 C C . THR A 1 172 ? -4.656 -12.231 9.902 1.00 97.88 172 THR A C 1
ATOM 1337 O O . THR A 1 172 ? -5.861 -12.045 9.754 1.00 97.88 172 THR A O 1
ATOM 1340 N N . ILE A 1 173 ? -3.741 -11.498 9.283 1.00 98.44 173 ILE A N 1
ATOM 1341 C CA . ILE A 1 173 ? -4.014 -10.420 8.336 1.00 98.44 173 ILE A CA 1
ATOM 1342 C C . ILE A 1 173 ? -3.768 -10.975 6.936 1.00 98.44 173 ILE A C 1
ATOM 1344 O O . ILE A 1 173 ? -2.686 -11.488 6.659 1.00 98.44 173 ILE A O 1
ATOM 1348 N N . ALA A 1 174 ? -4.764 -10.898 6.060 1.00 98.81 174 ALA A N 1
ATOM 1349 C CA . ALA A 1 174 ? -4.592 -11.168 4.641 1.00 98.81 174 ALA A CA 1
ATOM 1350 C C . ALA A 1 174 ? -4.370 -9.855 3.895 1.00 98.81 174 ALA A C 1
ATOM 1352 O O . ALA A 1 174 ? -5.142 -8.913 4.066 1.00 98.81 174 ALA A O 1
ATOM 1353 N N . ILE A 1 175 ? -3.345 -9.819 3.052 1.00 98.94 175 ILE A N 1
ATOM 1354 C CA . ILE A 1 175 ? -3.030 -8.687 2.184 1.00 98.94 175 ILE A CA 1
ATOM 1355 C C . ILE A 1 175 ? -3.170 -9.161 0.745 1.00 98.94 175 ILE A C 1
ATOM 1357 O O . ILE A 1 175 ? -2.679 -10.231 0.380 1.00 98.94 175 ILE A O 1
ATOM 1361 N N . LEU A 1 176 ? -3.850 -8.360 -0.061 1.00 98.94 176 LEU A N 1
ATOM 1362 C CA . LEU A 1 176 ? -4.014 -8.535 -1.496 1.00 98.94 176 LEU A CA 1
ATOM 1363 C C . LEU A 1 176 ? -3.502 -7.290 -2.209 1.00 98.94 176 LEU A C 1
ATOM 1365 O O . LEU A 1 176 ? -3.550 -6.201 -1.647 1.00 98.94 176 LEU A O 1
ATOM 1369 N N . SER A 1 177 ? -3.020 -7.438 -3.440 1.00 98.81 177 SER A N 1
ATOM 1370 C CA . SER A 1 177 ? -2.539 -6.309 -4.232 1.00 98.81 177 SER A CA 1
ATOM 1371 C C . SER A 1 177 ? -2.886 -6.500 -5.702 1.00 98.81 177 SER A C 1
ATOM 1373 O O . SER A 1 177 ? -2.643 -7.578 -6.244 1.00 98.81 177 SER A O 1
ATOM 1375 N N . PHE A 1 178 ? -3.460 -5.470 -6.327 1.00 98.69 178 PHE A N 1
ATOM 1376 C CA . PHE A 1 178 ? -3.857 -5.483 -7.735 1.00 98.69 178 PHE A CA 1
ATOM 1377 C C . PHE A 1 178 ? -3.514 -4.164 -8.430 1.00 98.69 178 PHE A C 1
ATOM 1379 O O . PHE A 1 178 ? -3.570 -3.098 -7.818 1.00 98.69 178 PHE A O 1
ATOM 1386 N N . TYR A 1 179 ? -3.215 -4.245 -9.725 1.00 96.38 179 TYR A N 1
ATOM 1387 C CA . TYR A 1 179 ? -2.892 -3.095 -10.569 1.00 96.38 179 TYR A CA 1
ATOM 1388 C C . TYR A 1 179 ? -3.920 -2.925 -11.692 1.00 96.38 179 TYR A C 1
ATOM 1390 O O . TYR A 1 179 ? -4.196 -3.873 -12.436 1.00 96.38 179 TYR A O 1
ATOM 1398 N N . ASP A 1 180 ? -4.483 -1.723 -11.822 1.00 93.62 180 ASP A N 1
ATOM 1399 C CA . ASP A 1 180 ? -5.319 -1.352 -12.964 1.00 93.62 180 ASP A CA 1
ATOM 1400 C C . ASP A 1 180 ? -4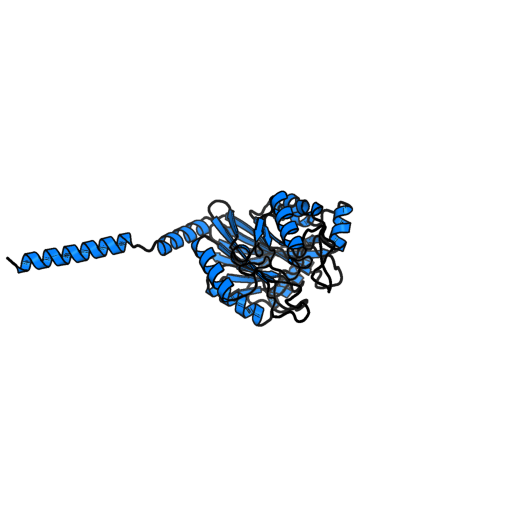.452 -1.121 -14.201 1.00 93.62 180 ASP A C 1
ATOM 1402 O O . ASP A 1 180 ? -3.732 -0.145 -14.279 1.00 93.62 180 ASP A O 1
ATOM 1406 N N . ASN A 1 181 ? -4.529 -1.988 -15.204 1.00 82.12 181 ASN A N 1
ATOM 1407 C CA . ASN A 1 181 ? -3.781 -1.824 -16.452 1.00 82.12 181 ASN A CA 1
ATOM 1408 C C . ASN A 1 181 ? -4.651 -1.337 -17.624 1.00 82.12 181 ASN A C 1
ATOM 1410 O O . ASN A 1 181 ? -4.229 -1.416 -18.779 1.00 82.12 181 ASN A O 1
ATOM 1414 N N . THR A 1 182 ? -5.881 -0.895 -17.347 1.00 74.62 182 THR A N 1
ATOM 1415 C CA . THR A 1 182 ? -6.897 -0.595 -18.369 1.00 74.62 182 THR A CA 1
ATOM 1416 C C . THR A 1 182 ? -7.146 0.894 -18.561 1.00 74.62 182 THR A C 1
ATOM 1418 O O . THR A 1 182 ? -7.526 1.317 -19.653 1.00 74.62 182 THR A O 1
ATOM 1421 N N . THR A 1 183 ? -6.891 1.694 -17.531 1.00 67.44 183 THR A N 1
ATOM 1422 C CA . THR A 1 183 ? -7.100 3.147 -17.533 1.00 67.44 183 THR A CA 1
ATOM 1423 C C . THR A 1 183 ? -5.862 3.937 -17.976 1.00 67.44 183 THR A C 1
ATOM 1425 O O . THR A 1 183 ? -5.950 5.148 -18.173 1.00 67.44 183 THR A O 1
ATOM 1428 N N . PHE A 1 184 ? -4.734 3.260 -18.242 1.00 66.25 184 PHE A N 1
ATOM 1429 C CA . PHE A 1 184 ? -3.466 3.873 -18.653 1.00 66.25 184 PHE A CA 1
ATOM 1430 C C . PHE A 1 184 ? -3.243 3.831 -20.174 1.00 66.25 184 PHE A C 1
ATOM 1432 O O . PHE A 1 184 ? -2.862 2.794 -20.717 1.00 66.25 184 PHE A O 1
ATOM 1439 N N . PRO A 1 185 ? -3.396 4.955 -20.900 1.00 51.97 185 PRO A N 1
ATOM 1440 C CA . PRO A 1 185 ? -3.227 4.982 -22.355 1.00 51.97 185 PRO A CA 1
ATOM 1441 C C . PRO A 1 185 ? -1.759 4.896 -22.816 1.00 51.97 185 PRO A C 1
ATOM 1443 O O . PRO A 1 185 ? -1.512 4.720 -24.010 1.00 51.97 185 PRO A O 1
ATOM 1446 N N . PHE A 1 186 ? -0.787 5.042 -21.905 1.00 55.69 186 PHE A N 1
ATOM 1447 C CA . PHE A 1 186 ? 0.645 5.142 -22.229 1.00 55.69 186 PHE A CA 1
ATOM 1448 C C . PHE A 1 186 ? 1.461 3.879 -21.946 1.00 55.69 186 PHE A C 1
ATOM 1450 O O . PHE A 1 186 ? 2.577 3.777 -22.453 1.00 55.69 186 PHE A O 1
ATOM 1457 N N . ASP A 1 187 ? 0.905 2.916 -21.209 1.00 60.12 187 ASP A N 1
ATOM 1458 C CA . ASP A 1 187 ? 1.519 1.608 -20.997 1.00 60.12 187 ASP A CA 1
ATOM 1459 C C . ASP A 1 187 ? 0.884 0.607 -21.962 1.00 60.12 187 ASP A C 1
ATOM 1461 O O . ASP A 1 187 ? -0.155 0.014 -21.660 1.00 60.12 187 ASP A O 1
ATOM 1465 N N . PRO A 1 188 ? 1.452 0.405 -23.169 1.00 61.38 188 PRO A N 1
ATOM 1466 C CA . PRO A 1 188 ? 0.940 -0.632 -24.042 1.00 61.38 188 PRO A CA 1
ATOM 1467 C C . PRO A 1 188 ? 1.026 -1.960 -23.288 1.00 61.38 188 PRO A C 1
ATOM 1469 O O . PRO A 1 188 ? 2.082 -2.324 -22.771 1.00 61.38 188 PRO A O 1
ATOM 1472 N N . THR A 1 189 ? -0.078 -2.708 -23.261 1.00 60.56 189 THR A N 1
ATOM 1473 C CA . THR A 1 189 ? -0.215 -3.996 -22.551 1.00 60.56 189 THR A CA 1
ATOM 1474 C C . THR A 1 189 ? 0.847 -5.034 -22.938 1.00 60.56 189 THR A C 1
ATOM 1476 O O . THR A 1 189 ? 1.019 -6.046 -22.263 1.00 60.56 189 THR A O 1
ATOM 1479 N N . THR A 1 190 ? 1.588 -4.787 -24.020 1.00 59.81 190 THR A N 1
ATOM 1480 C CA . THR A 1 190 ? 2.743 -5.568 -24.464 1.00 59.81 190 THR A CA 1
ATOM 1481 C C . THR A 1 190 ? 4.015 -5.325 -23.645 1.00 59.81 190 THR A C 1
ATOM 1483 O O . THR A 1 190 ? 4.881 -6.199 -23.645 1.00 59.81 190 THR A O 1
ATOM 1486 N N . GLN A 1 191 ? 4.143 -4.192 -22.949 1.00 67.06 191 GLN A N 1
ATOM 1487 C CA . GLN A 1 191 ? 5.332 -3.798 -22.182 1.00 67.06 191 GLN A CA 1
ATOM 1488 C C . GLN A 1 191 ? 5.159 -4.009 -20.673 1.00 67.06 191 GLN A C 1
ATOM 1490 O O . GLN A 1 191 ? 6.090 -4.480 -20.027 1.00 67.06 191 GLN A O 1
ATOM 1495 N N . VAL A 1 192 ? 3.963 -3.750 -20.136 1.00 80.31 192 VAL A N 1
ATOM 1496 C CA . VAL A 1 192 ? 3.628 -3.942 -18.714 1.00 80.31 192 VAL A CA 1
ATOM 1497 C C . VAL A 1 192 ? 2.633 -5.098 -18.595 1.00 80.31 192 VAL A C 1
ATOM 1499 O O . VAL A 1 192 ? 1.414 -4.920 -18.569 1.00 80.31 192 VAL A O 1
ATOM 1502 N N . GLN A 1 193 ? 3.155 -6.326 -18.600 1.00 87.38 193 GLN A N 1
ATOM 1503 C CA . GLN A 1 193 ? 2.340 -7.534 -18.763 1.00 87.38 193 GLN A CA 1
ATOM 1504 C C . GLN A 1 193 ? 1.810 -8.085 -17.436 1.00 87.38 193 GLN A C 1
ATOM 1506 O O . GLN A 1 193 ? 2.579 -8.448 -16.549 1.00 87.38 193 GLN A O 1
ATOM 1511 N N . ALA A 1 194 ? 0.489 -8.238 -17.345 1.00 94.50 194 ALA A N 1
ATOM 1512 C CA . ALA A 1 194 ? -0.142 -8.994 -16.270 1.00 94.50 194 ALA A CA 1
ATOM 1513 C C . ALA A 1 194 ? 0.249 -10.480 -16.335 1.00 94.50 194 ALA A C 1
ATOM 1515 O O . ALA A 1 194 ? 0.526 -11.025 -17.421 1.00 94.50 194 ALA A O 1
ATOM 1516 N N . ALA A 1 195 ? 0.212 -11.134 -15.174 1.00 97.00 195 ALA A N 1
ATOM 1517 C CA . ALA A 1 195 ? 0.358 -12.576 -15.074 1.00 97.00 195 ALA A CA 1
ATOM 1518 C C . ALA A 1 195 ? -0.766 -13.300 -15.837 1.00 97.00 195 ALA A C 1
ATOM 1520 O O . ALA A 1 195 ? -1.880 -12.798 -15.994 1.00 97.00 195 ALA A O 1
ATOM 1521 N N . THR A 1 196 ? -0.462 -14.500 -16.319 1.00 96.06 196 THR A N 1
ATOM 1522 C CA . THR A 1 196 ? -1.436 -15.430 -16.922 1.00 96.06 196 THR A CA 1
ATOM 1523 C C . THR A 1 196 ? -1.191 -16.825 -16.360 1.00 96.06 196 THR A C 1
ATOM 1525 O O . THR A 1 196 ? -0.249 -17.010 -15.592 1.00 96.06 196 THR A O 1
ATOM 1528 N N . ASP A 1 197 ? -1.963 -17.825 -16.776 1.00 96.31 197 ASP A N 1
ATOM 1529 C CA . ASP A 1 197 ? -1.768 -19.221 -16.351 1.00 96.31 197 ASP A CA 1
ATOM 1530 C C . ASP A 1 197 ? -0.342 -19.746 -16.600 1.00 96.31 197 ASP A C 1
ATOM 1532 O O . ASP A 1 197 ? 0.132 -20.626 -15.888 1.00 96.31 197 ASP A O 1
ATOM 1536 N N . SER A 1 198 ? 0.357 -19.213 -17.606 1.00 95.69 198 SER A N 1
ATOM 1537 C CA . SER A 1 198 ? 1.679 -19.694 -18.020 1.00 95.69 198 SER A CA 1
ATOM 1538 C C . SER A 1 198 ? 2.725 -18.589 -18.160 1.00 95.69 198 SER A C 1
ATOM 1540 O O . SER A 1 198 ? 3.721 -18.780 -18.862 1.00 95.69 198 SER A O 1
ATOM 1542 N N . ARG A 1 199 ? 2.482 -17.403 -17.589 1.00 94.94 199 ARG A N 1
ATOM 1543 C CA . ARG A 1 199 ? 3.408 -16.271 -17.706 1.00 94.94 199 ARG A CA 1
ATOM 1544 C C . ARG A 1 199 ? 3.492 -15.482 -16.399 1.00 94.94 199 ARG A C 1
ATOM 1546 O O . ARG A 1 199 ? 2.428 -15.118 -15.887 1.00 94.94 199 ARG A O 1
ATOM 1553 N N . PRO A 1 200 ? 4.711 -15.127 -15.957 1.00 97.31 200 PRO A N 1
ATOM 1554 C CA . PRO A 1 200 ? 4.914 -14.271 -14.799 1.00 97.31 200 PRO A CA 1
ATOM 1555 C C . PRO A 1 200 ? 4.395 -12.853 -15.038 1.00 97.31 200 PRO A C 1
ATOM 1557 O O . PRO A 1 200 ? 4.372 -12.362 -16.171 1.00 97.31 200 PRO A O 1
ATOM 1560 N N . GLY A 1 201 ? 4.006 -12.185 -13.957 1.00 97.38 201 GLY A N 1
ATOM 1561 C CA . GLY A 1 201 ? 3.568 -10.793 -13.984 1.00 97.38 201 GLY A CA 1
ATOM 1562 C C . GLY A 1 201 ? 2.887 -10.360 -12.690 1.00 97.38 201 GLY A C 1
ATOM 1563 O O . GLY A 1 201 ? 2.875 -11.094 -11.701 1.00 97.38 201 GLY A O 1
ATOM 1564 N N . TYR A 1 202 ? 2.298 -9.165 -12.715 1.00 97.50 202 TYR A N 1
ATOM 1565 C CA . TYR A 1 202 ? 1.457 -8.660 -11.628 1.00 97.50 202 TYR A CA 1
ATOM 1566 C C . TYR A 1 202 ? 0.043 -9.252 -11.667 1.00 97.50 202 TYR A C 1
ATOM 1568 O O . TYR A 1 202 ? -0.423 -9.723 -12.710 1.00 97.50 202 TYR A O 1
ATOM 1576 N N . ALA A 1 203 ? -0.667 -9.164 -10.542 1.00 98.25 203 ALA A N 1
ATOM 1577 C CA . ALA A 1 203 ? -2.094 -9.435 -10.462 1.00 98.25 203 ALA A CA 1
ATOM 1578 C C . ALA A 1 203 ? -2.894 -8.251 -11.038 1.00 98.25 203 ALA A C 1
ATOM 1580 O O . ALA A 1 203 ? -2.836 -7.145 -10.490 1.00 98.25 203 ALA A O 1
ATOM 1581 N N . PRO A 1 204 ? -3.628 -8.435 -12.148 1.00 96.56 204 PRO A N 1
ATOM 1582 C CA . PRO A 1 204 ? -4.406 -7.363 -12.752 1.00 96.56 204 PRO A CA 1
ATOM 1583 C C . PRO A 1 204 ? -5.655 -7.058 -11.922 1.00 96.56 204 PRO A C 1
ATOM 1585 O O . PRO A 1 204 ? -6.220 -7.952 -11.285 1.00 96.56 204 PRO A O 1
ATOM 1588 N N . MET A 1 205 ? -6.146 -5.822 -12.010 1.00 95.69 205 MET A N 1
ATOM 1589 C CA . MET A 1 205 ? -7.435 -5.395 -11.465 1.00 95.69 205 MET A CA 1
ATOM 1590 C C . MET A 1 205 ? -8.596 -5.984 -12.286 1.00 95.69 205 MET A C 1
ATOM 1592 O O . MET A 1 205 ? -9.334 -5.297 -12.985 1.00 95.69 205 MET A O 1
ATOM 1596 N N . ASN A 1 206 ? -8.732 -7.306 -12.235 1.00 95.88 206 ASN A N 1
ATOM 1597 C CA . ASN A 1 206 ? -9.810 -8.063 -12.849 1.00 95.88 206 ASN A CA 1
ATOM 1598 C C . ASN A 1 206 ? -10.838 -8.432 -11.775 1.00 95.88 206 ASN A C 1
ATOM 1600 O O . ASN A 1 206 ? -10.499 -9.087 -10.792 1.00 95.88 206 ASN A O 1
ATOM 1604 N N . TRP A 1 207 ? -12.096 -8.037 -11.965 1.00 97.31 207 TRP A N 1
ATOM 1605 C CA . TRP A 1 207 ? -13.114 -8.169 -10.922 1.00 97.31 207 TRP A CA 1
ATOM 1606 C C . TRP A 1 207 ? -13.354 -9.612 -10.449 1.00 97.31 207 TRP A C 1
ATOM 1608 O O . TRP A 1 207 ? -13.437 -9.851 -9.245 1.00 97.31 207 TRP A O 1
ATOM 1618 N N . ASP A 1 208 ? -13.423 -10.584 -11.363 1.00 97.81 208 ASP A N 1
ATOM 1619 C CA . ASP A 1 208 ? -13.660 -11.984 -10.988 1.00 97.81 208 ASP A CA 1
ATOM 1620 C C . ASP A 1 208 ? -12.493 -12.548 -10.165 1.00 97.81 208 ASP A C 1
ATOM 1622 O O . ASP A 1 208 ? -12.702 -13.283 -9.194 1.00 97.81 208 ASP A O 1
ATOM 1626 N N . LEU A 1 209 ? -11.264 -12.152 -10.514 1.00 98.00 209 LEU A N 1
ATOM 1627 C CA . LEU A 1 209 ? -10.058 -12.491 -9.767 1.00 98.00 209 LEU A CA 1
ATOM 1628 C C . LEU A 1 209 ? -10.066 -11.858 -8.371 1.00 98.00 209 LEU A C 1
ATOM 1630 O O . LEU A 1 209 ? -9.910 -12.574 -7.385 1.00 98.00 209 LEU A O 1
ATOM 1634 N N . ILE A 1 210 ? -10.320 -10.547 -8.281 1.00 98.69 210 ILE A N 1
ATOM 1635 C CA . ILE A 1 210 ? -10.394 -9.802 -7.013 1.00 98.69 210 ILE A CA 1
ATOM 1636 C C . ILE A 1 210 ? -11.420 -10.449 -6.085 1.00 98.69 210 ILE A C 1
ATOM 1638 O O . ILE A 1 210 ? -11.100 -10.797 -4.949 1.00 98.69 210 ILE A O 1
ATOM 1642 N N . LYS A 1 211 ? -12.637 -10.683 -6.583 1.00 98.69 211 LYS A N 1
ATOM 1643 C CA . LYS A 1 211 ? -13.718 -11.305 -5.818 1.00 98.69 211 LYS A CA 1
ATOM 1644 C C . LYS A 1 211 ? -13.328 -12.690 -5.296 1.00 98.69 211 LYS A C 1
ATOM 1646 O O . LYS A 1 211 ? -13.530 -12.986 -4.116 1.00 98.69 211 LYS A O 1
ATOM 1651 N N . LYS A 1 212 ? -12.738 -13.542 -6.144 1.00 98.44 212 LYS A N 1
ATOM 1652 C CA . LYS A 1 212 ? -12.253 -14.876 -5.746 1.00 98.44 212 LYS A CA 1
ATOM 1653 C C . LYS A 1 212 ? -11.154 -14.781 -4.680 1.00 98.44 212 LYS A C 1
ATOM 1655 O O . LYS A 1 212 ? -11.173 -15.549 -3.711 1.00 98.44 212 LYS A O 1
ATOM 1660 N N . SER A 1 213 ? -10.214 -13.854 -4.837 1.00 98.69 213 SER A N 1
ATOM 1661 C CA . SER A 1 213 ? -9.112 -13.649 -3.897 1.00 98.69 213 SER A CA 1
ATOM 1662 C C . SER A 1 213 ? -9.594 -13.113 -2.550 1.00 98.69 213 SER A C 1
ATOM 1664 O O . SER A 1 213 ? -9.173 -13.642 -1.523 1.00 98.69 213 SER A O 1
ATOM 1666 N N . ILE A 1 214 ? -10.535 -12.161 -2.523 1.00 98.81 214 ILE A N 1
ATOM 1667 C CA . ILE A 1 214 ? -11.153 -11.660 -1.283 1.00 98.81 214 ILE A CA 1
ATOM 1668 C C . ILE A 1 214 ? -11.914 -12.782 -0.575 1.00 98.81 214 ILE A C 1
ATOM 1670 O O . ILE A 1 214 ? -11.724 -12.982 0.622 1.00 98.81 214 ILE A O 1
ATOM 1674 N N . ALA A 1 215 ? -12.702 -13.581 -1.301 1.00 98.25 215 ALA A N 1
ATOM 1675 C CA . ALA A 1 215 ? -13.397 -14.727 -0.712 1.00 98.25 215 ALA A CA 1
ATOM 1676 C C . ALA A 1 215 ? -12.414 -15.751 -0.110 1.00 98.25 215 ALA A C 1
ATOM 1678 O O . ALA A 1 215 ? -12.648 -16.295 0.971 1.00 98.25 215 ALA A O 1
ATOM 1679 N N . THR A 1 216 ? -11.288 -15.995 -0.786 1.00 97.94 216 THR A N 1
ATOM 1680 C CA . THR A 1 216 ? -10.222 -16.878 -0.289 1.00 97.94 216 THR A CA 1
ATOM 1681 C C . THR A 1 216 ? -9.571 -16.305 0.966 1.00 97.94 216 THR A C 1
ATOM 1683 O O . THR A 1 216 ? -9.468 -17.011 1.969 1.00 97.94 216 THR A O 1
ATOM 1686 N N . ALA A 1 217 ? -9.189 -15.028 0.935 1.00 98.31 217 ALA A N 1
ATOM 1687 C CA . ALA A 1 217 ? -8.602 -14.317 2.062 1.00 98.31 217 ALA A CA 1
ATOM 1688 C C . ALA A 1 217 ? -9.533 -14.356 3.277 1.00 98.31 217 ALA A C 1
ATOM 1690 O O . ALA A 1 217 ? -9.137 -14.801 4.352 1.00 98.31 217 ALA A O 1
ATOM 1691 N N . ARG A 1 218 ? -10.808 -14.005 3.079 1.00 96.44 218 ARG A N 1
ATOM 1692 C CA . ARG A 1 218 ? -11.795 -13.897 4.150 1.00 96.44 218 ARG A CA 1
ATOM 1693 C C . ARG A 1 218 ? -12.007 -15.201 4.912 1.00 96.44 218 ARG A C 1
ATOM 1695 O O . ARG A 1 218 ? -12.186 -15.179 6.130 1.00 96.44 218 ARG A O 1
ATOM 1702 N N . ASN A 1 219 ? -11.958 -16.332 4.211 1.00 95.50 219 ASN A N 1
ATOM 1703 C CA . ASN A 1 219 ? -12.097 -17.656 4.817 1.00 95.50 219 ASN A CA 1
ATOM 1704 C C . ASN A 1 219 ? -10.895 -18.058 5.689 1.00 95.50 219 ASN A C 1
ATOM 1706 O O . ASN A 1 219 ? -11.037 -18.936 6.539 1.00 95.50 219 ASN A O 1
ATOM 1710 N N . ASN A 1 220 ? -9.735 -17.429 5.494 1.00 96.00 220 ASN A N 1
ATOM 1711 C CA . ASN A 1 220 ? -8.463 -17.838 6.092 1.00 96.00 220 ASN A CA 1
ATOM 1712 C C . ASN A 1 220 ? -7.798 -16.740 6.943 1.00 96.00 220 ASN A C 1
ATOM 1714 O O . ASN A 1 220 ? -6.688 -16.944 7.429 1.00 96.00 220 ASN A O 1
ATOM 1718 N N . SER A 1 221 ? -8.449 -15.591 7.140 1.00 96.94 221 SER A N 1
ATOM 1719 C CA . SER A 1 221 ? -7.902 -14.473 7.912 1.00 96.94 221 SER A CA 1
ATOM 1720 C C . SER A 1 221 ? -8.942 -13.794 8.798 1.00 96.94 221 SER A C 1
ATOM 1722 O O . SER A 1 221 ? -10.149 -13.942 8.607 1.00 96.94 221 SER A O 1
ATOM 1724 N N . ASP A 1 222 ? -8.459 -13.015 9.759 1.00 96.06 222 ASP A N 1
ATOM 1725 C CA . ASP A 1 222 ? -9.243 -12.164 10.653 1.00 96.06 222 ASP A CA 1
ATOM 1726 C C . ASP A 1 222 ? -9.442 -10.764 10.062 1.00 96.06 222 ASP A C 1
ATOM 1728 O O . ASP A 1 222 ? -10.549 -10.238 10.098 1.00 96.06 222 ASP A O 1
ATOM 1732 N N . LEU A 1 223 ? -8.422 -10.214 9.397 1.00 97.00 223 LEU A N 1
ATOM 1733 C CA . LEU A 1 223 ? -8.484 -8.942 8.667 1.00 97.00 223 LEU A CA 1
ATOM 1734 C C . LEU A 1 223 ? -8.176 -9.173 7.180 1.00 97.00 223 LEU A C 1
ATOM 1736 O O . LEU A 1 223 ? -7.283 -9.961 6.861 1.00 97.00 223 LEU A O 1
ATOM 1740 N N . VAL A 1 224 ? -8.897 -8.513 6.271 1.00 98.69 224 VAL A N 1
ATOM 1741 C CA . VAL A 1 224 ? -8.604 -8.519 4.825 1.00 98.69 224 VAL A CA 1
ATOM 1742 C C . VAL A 1 224 ? -8.308 -7.100 4.360 1.00 98.69 224 VAL A C 1
ATOM 1744 O O . VAL A 1 224 ? -9.180 -6.235 4.400 1.00 98.69 224 VAL A O 1
ATOM 1747 N N . VAL A 1 225 ? -7.091 -6.874 3.882 1.00 98.88 225 VAL A N 1
ATOM 1748 C CA . VAL A 1 225 ? -6.648 -5.603 3.307 1.00 98.88 225 VAL A CA 1
ATOM 1749 C C . VAL A 1 225 ? -6.437 -5.788 1.813 1.00 98.88 225 VAL A C 1
ATOM 1751 O O . VAL A 1 225 ? -5.792 -6.750 1.389 1.00 98.88 225 VAL A O 1
ATOM 1754 N N . VAL A 1 226 ? -6.971 -4.867 1.015 1.00 98.94 226 VAL A N 1
ATOM 1755 C CA . VAL A 1 226 ? -6.758 -4.856 -0.435 1.00 98.94 226 VAL A CA 1
ATOM 1756 C C . VAL A 1 226 ? -6.030 -3.578 -0.817 1.00 98.94 226 VAL A C 1
ATOM 1758 O O . VAL A 1 226 ? -6.526 -2.477 -0.586 1.00 98.94 226 VAL A O 1
ATOM 1761 N N . CYS A 1 227 ? -4.847 -3.741 -1.396 1.00 98.94 227 CYS A N 1
ATOM 1762 C CA . CYS A 1 227 ? -4.046 -2.658 -1.932 1.00 98.94 227 CYS A CA 1
ATOM 1763 C C . CYS A 1 227 ? -4.290 -2.531 -3.440 1.00 98.94 227 CYS A C 1
ATOM 1765 O O . CYS A 1 227 ? -4.175 -3.515 -4.175 1.00 98.94 227 CYS A O 1
ATOM 1767 N N . PHE A 1 228 ? -4.584 -1.330 -3.916 1.00 98.81 228 PHE A N 1
ATOM 1768 C CA . PHE A 1 228 ? -4.757 -1.054 -5.336 1.00 98.81 228 PHE A CA 1
ATOM 1769 C C . PHE A 1 228 ? -3.743 -0.027 -5.820 1.00 98.81 228 PHE A C 1
ATOM 1771 O O . PHE A 1 228 ? -3.522 1.002 -5.185 1.00 98.81 228 PHE A O 1
ATOM 1778 N N . HIS A 1 229 ? -3.166 -0.299 -6.982 1.00 98.00 229 HIS A N 1
ATOM 1779 C CA . HIS A 1 229 ? -2.394 0.669 -7.745 1.00 98.00 229 HIS A CA 1
ATOM 1780 C C . HIS A 1 229 ? -3.254 1.091 -8.947 1.00 98.00 229 HIS A C 1
ATOM 1782 O O . HIS A 1 229 ? -3.461 0.297 -9.867 1.00 98.00 229 HIS A O 1
ATOM 1788 N N . TYR A 1 230 ? -3.869 2.274 -8.883 1.00 97.44 230 TYR A N 1
ATOM 1789 C CA . TYR A 1 230 ? -4.966 2.680 -9.780 1.00 97.44 230 TYR A CA 1
ATOM 1790 C C . TYR A 1 230 ? -5.196 4.204 -9.814 1.00 97.44 230 TYR A C 1
ATOM 1792 O O . TYR A 1 230 ? -4.606 4.958 -9.043 1.00 97.44 230 TYR A O 1
ATOM 1800 N N . GLY A 1 231 ? -6.101 4.663 -10.676 1.00 94.50 231 GLY A N 1
ATOM 1801 C CA . GLY A 1 231 ? -6.448 6.079 -10.790 1.00 94.50 231 GLY A CA 1
ATOM 1802 C C . GLY A 1 231 ? -5.505 6.860 -11.695 1.00 94.50 231 GLY A C 1
ATOM 1803 O O . GLY A 1 231 ? -4.666 6.298 -12.391 1.00 94.50 231 GLY A O 1
ATOM 1804 N N . VAL A 1 232 ? -5.658 8.182 -11.704 1.00 91.75 232 VAL A N 1
ATOM 1805 C CA . VAL A 1 232 ? -4.938 9.068 -12.628 1.00 91.75 232 VAL A CA 1
ATOM 1806 C C . VAL A 1 232 ? -3.815 9.805 -11.903 1.00 91.75 232 VAL A C 1
ATOM 1808 O O . VAL A 1 232 ? -4.070 10.479 -10.900 1.00 91.75 232 VAL A O 1
ATOM 1811 N N . GLU A 1 233 ? -2.592 9.737 -12.444 1.00 90.44 233 GLU A N 1
ATOM 1812 C CA . GLU A 1 233 ? -1.439 10.498 -11.942 1.00 90.44 233 GLU A CA 1
ATOM 1813 C C . GLU A 1 233 ? -1.798 11.968 -11.673 1.00 90.44 233 GLU A C 1
ATOM 1815 O O . GLU A 1 233 ? -2.363 12.675 -12.513 1.00 90.44 233 GLU A O 1
ATOM 1820 N N . TYR A 1 234 ? -1.445 12.430 -10.476 1.00 92.12 234 TYR A N 1
ATOM 1821 C CA . TYR A 1 234 ? -1.608 13.794 -9.973 1.00 92.12 234 TYR A CA 1
ATOM 1822 C C . TYR A 1 234 ? -3.052 14.284 -9.815 1.00 92.12 234 TYR A C 1
ATOM 1824 O O . TYR A 1 234 ? -3.264 15.439 -9.430 1.00 92.12 234 TYR A O 1
ATOM 1832 N N . SER A 1 235 ? -4.053 13.430 -10.047 1.00 93.62 235 SER A N 1
ATOM 1833 C CA . SER A 1 235 ? -5.436 13.767 -9.728 1.00 93.62 235 SER A CA 1
ATOM 1834 C C . SER A 1 235 ? -5.628 13.838 -8.217 1.00 93.62 235 SER A C 1
ATOM 1836 O O . SER A 1 235 ? -5.444 12.858 -7.497 1.00 93.62 235 SER A O 1
ATOM 1838 N N . LEU A 1 236 ? -6.069 14.999 -7.729 1.00 94.19 236 LEU A N 1
ATOM 1839 C CA . LEU A 1 236 ? -6.372 15.204 -6.309 1.00 94.19 236 LEU A CA 1
ATOM 1840 C C . LEU A 1 236 ? -7.665 14.513 -5.847 1.00 94.19 236 LEU A C 1
ATOM 1842 O O . LEU A 1 236 ? -7.948 14.581 -4.651 1.00 94.19 236 LEU A O 1
ATOM 1846 N N . TRP A 1 237 ? -8.403 13.887 -6.770 1.00 96.25 237 TRP A N 1
ATOM 1847 C CA . TRP A 1 237 ? -9.681 13.207 -6.554 1.00 96.25 237 TRP A CA 1
ATOM 1848 C C . TRP A 1 237 ? -9.667 11.818 -7.175 1.00 96.25 237 TRP A C 1
ATOM 1850 O O . TRP A 1 237 ? -9.101 11.647 -8.264 1.00 96.25 237 TRP A O 1
ATOM 1860 N N . HIS A 1 238 ? -10.314 10.865 -6.510 1.00 97.31 238 HIS A N 1
ATOM 1861 C CA . HIS A 1 238 ? -10.540 9.544 -7.075 1.00 97.31 238 HIS A CA 1
ATOM 1862 C C . HIS A 1 238 ? -11.454 9.616 -8.307 1.00 97.31 238 HIS A C 1
ATOM 1864 O O . HIS A 1 238 ? -12.300 10.507 -8.425 1.00 97.31 238 HIS A O 1
ATOM 1870 N N . ASP A 1 239 ? -11.275 8.681 -9.237 1.00 95.88 239 ASP A N 1
ATOM 1871 C CA . ASP A 1 239 ? -12.188 8.488 -10.364 1.00 95.88 239 ASP A CA 1
ATOM 1872 C C . ASP A 1 239 ? -13.246 7.401 -10.089 1.00 95.88 239 ASP A C 1
ATOM 1874 O O . ASP A 1 239 ? -13.206 6.683 -9.091 1.00 95.88 239 ASP A O 1
ATOM 1878 N N . GLU A 1 240 ? -14.221 7.270 -10.992 1.00 96.12 240 GLU A N 1
ATOM 1879 C CA . GLU A 1 240 ? -15.320 6.303 -10.853 1.00 96.12 240 GLU A CA 1
ATOM 1880 C C . GLU A 1 240 ? -14.831 4.842 -10.798 1.00 96.12 240 GLU A C 1
ATOM 1882 O O . GLU A 1 240 ? -15.420 4.026 -10.088 1.00 96.12 240 GLU A O 1
ATOM 1887 N N . SER A 1 241 ? -13.730 4.514 -11.488 1.00 95.56 241 SER A N 1
ATOM 1888 C CA . SER A 1 241 ? -13.140 3.168 -11.475 1.00 95.56 241 SER A CA 1
ATOM 1889 C C . SER A 1 241 ? -12.579 2.836 -10.090 1.00 95.56 241 SER A C 1
ATOM 1891 O O . SER A 1 241 ? -12.868 1.766 -9.542 1.00 95.56 241 SER A O 1
ATOM 1893 N N . GLN A 1 242 ? -11.841 3.782 -9.490 1.00 97.75 242 GLN A N 1
ATOM 1894 C CA . GLN A 1 242 ? -11.325 3.672 -8.126 1.00 97.75 242 GLN A CA 1
ATOM 1895 C C . GLN A 1 242 ? -12.466 3.495 -7.112 1.00 97.75 242 GLN A C 1
ATOM 1897 O O . GLN A 1 242 ? -12.380 2.605 -6.258 1.00 97.75 242 GLN A O 1
ATOM 1902 N N . GLU A 1 243 ? -13.537 4.296 -7.204 1.00 98.50 243 GLU A N 1
ATOM 1903 C CA . GLU A 1 243 ? -14.702 4.195 -6.309 1.00 98.50 243 GLU A CA 1
ATOM 1904 C C . GLU A 1 243 ? -15.378 2.823 -6.424 1.00 98.50 243 GLU A C 1
ATOM 1906 O O . GLU A 1 243 ? -15.587 2.131 -5.418 1.00 98.50 243 GLU A O 1
ATOM 1911 N N . GLU A 1 244 ? -15.699 2.405 -7.653 1.00 98.31 244 GLU A N 1
ATOM 1912 C CA . GLU A 1 244 ? -16.462 1.185 -7.907 1.00 98.31 244 GLU A CA 1
ATOM 1913 C C . GLU A 1 244 ? -15.719 -0.050 -7.379 1.00 98.31 244 GLU A C 1
ATOM 1915 O O . GLU A 1 244 ? -16.290 -0.850 -6.627 1.00 98.31 244 GLU A O 1
ATOM 1920 N N . VAL A 1 245 ? -14.441 -0.214 -7.737 1.00 98.56 245 VAL A N 1
ATOM 1921 C CA . VAL A 1 245 ? -13.670 -1.401 -7.342 1.00 98.56 245 VAL A CA 1
ATOM 1922 C C . VAL A 1 245 ? -13.428 -1.447 -5.831 1.00 98.56 245 VAL A C 1
ATOM 1924 O O . VAL A 1 245 ? -13.509 -2.525 -5.231 1.00 98.56 245 VAL A O 1
ATOM 1927 N N . SER A 1 246 ? -13.203 -0.294 -5.195 1.00 98.81 246 SER A N 1
ATOM 1928 C CA . SER A 1 246 ? -12.948 -0.198 -3.754 1.00 98.81 246 SER A CA 1
ATOM 1929 C C . SER A 1 246 ? -14.189 -0.548 -2.943 1.00 98.81 246 SER A C 1
ATOM 1931 O O . SER A 1 246 ? -14.142 -1.417 -2.065 1.00 98.81 246 SER A O 1
ATOM 1933 N N . ARG A 1 247 ? -15.337 0.055 -3.282 1.00 98.81 247 ARG A N 1
ATOM 1934 C CA . ARG A 1 247 ? -16.612 -0.236 -2.614 1.00 98.81 247 ARG A CA 1
ATOM 1935 C C . ARG A 1 247 ? -17.053 -1.680 -2.830 1.00 98.81 247 ARG A C 1
ATOM 1937 O O . ARG A 1 247 ? -17.450 -2.338 -1.867 1.00 98.81 247 ARG A O 1
ATOM 1944 N N . LYS A 1 248 ? -16.928 -2.217 -4.051 1.00 98.75 248 LYS A N 1
ATOM 1945 C CA . LYS A 1 248 ? -17.260 -3.626 -4.320 1.00 98.75 248 LYS A CA 1
ATOM 1946 C C . LYS A 1 248 ? -16.339 -4.584 -3.566 1.00 98.75 248 LYS A C 1
ATOM 1948 O O . LYS A 1 248 ? -16.803 -5.617 -3.096 1.00 98.75 248 LYS A O 1
ATOM 1953 N N . SER A 1 249 ? -15.063 -4.244 -3.390 1.00 98.88 249 SER A N 1
ATOM 1954 C CA . SER A 1 249 ? -14.136 -5.057 -2.590 1.00 98.88 249 SER A CA 1
ATOM 1955 C C . SER A 1 249 ? -14.554 -5.126 -1.117 1.00 98.88 249 SER A C 1
ATOM 1957 O O . SER A 1 249 ? -14.533 -6.206 -0.526 1.00 98.88 249 SER A O 1
ATOM 1959 N N . ILE A 1 250 ? -15.008 -4.009 -0.536 1.00 98.88 250 ILE A N 1
ATOM 1960 C CA . ILE A 1 250 ? -15.607 -3.998 0.812 1.00 98.88 250 ILE A CA 1
ATOM 1961 C C . ILE A 1 250 ? -16.885 -4.843 0.849 1.00 98.88 250 ILE A C 1
ATOM 1963 O O . ILE A 1 250 ? -17.072 -5.633 1.775 1.00 98.88 250 ILE A O 1
ATOM 1967 N N . ASP A 1 251 ? -17.737 -4.742 -0.174 1.00 98.69 251 ASP A N 1
ATOM 1968 C CA . ASP A 1 251 ? -18.971 -5.532 -0.265 1.00 98.69 251 ASP A CA 1
ATOM 1969 C C . ASP A 1 251 ? -18.719 -7.049 -0.324 1.00 98.69 251 ASP A C 1
ATOM 1971 O O . ASP A 1 251 ? -19.539 -7.824 0.170 1.00 98.69 251 ASP A O 1
ATOM 1975 N N . GLU A 1 252 ? -17.575 -7.478 -0.866 1.00 98.50 252 GLU A N 1
ATOM 1976 C CA . GLU A 1 252 ? -17.151 -8.886 -0.911 1.00 98.50 252 GLU A CA 1
ATOM 1977 C C . GLU A 1 252 ? -16.357 -9.333 0.335 1.00 98.50 252 GLU A C 1
ATOM 1979 O O . GLU A 1 252 ? -16.030 -10.515 0.462 1.00 98.50 252 GLU A O 1
ATOM 1984 N N . GLY A 1 253 ? -16.083 -8.432 1.287 1.00 97.75 253 GLY A N 1
ATOM 1985 C CA . GLY A 1 253 ? -15.521 -8.777 2.599 1.00 97.75 253 GLY A CA 1
ATOM 1986 C C . GLY A 1 253 ? -14.130 -8.223 2.911 1.00 97.75 253 GLY A C 1
ATOM 1987 O O . GLY A 1 253 ? -13.519 -8.692 3.878 1.00 97.75 253 GLY A O 1
ATOM 1988 N N . ALA A 1 254 ? -13.628 -7.256 2.137 1.00 98.62 254 ALA A N 1
ATOM 1989 C CA . ALA A 1 254 ? -12.466 -6.464 2.537 1.00 98.62 254 ALA A CA 1
ATOM 1990 C C . ALA A 1 254 ? -12.793 -5.561 3.744 1.00 98.62 254 ALA A C 1
ATOM 1992 O O . ALA A 1 254 ? -13.894 -5.023 3.862 1.00 98.62 254 ALA A O 1
ATOM 1993 N N . ASP A 1 255 ? -11.822 -5.380 4.636 1.00 98.19 255 ASP A N 1
ATOM 1994 C CA . ASP A 1 255 ? -11.937 -4.537 5.830 1.00 98.19 255 ASP A CA 1
ATOM 1995 C C . ASP A 1 255 ? -11.288 -3.157 5.667 1.00 98.19 255 ASP A C 1
ATOM 1997 O O . ASP A 1 255 ? -11.630 -2.221 6.392 1.00 98.19 255 ASP A O 1
ATOM 2001 N N . LEU A 1 256 ? -10.331 -3.039 4.749 1.00 98.75 256 LEU A N 1
ATOM 2002 C CA . LEU A 1 256 ? -9.564 -1.824 4.501 1.00 98.75 256 LEU A CA 1
ATOM 2003 C C . LEU A 1 256 ? -9.079 -1.819 3.053 1.00 98.75 256 LEU A C 1
ATOM 2005 O O . LEU A 1 256 ? -8.559 -2.831 2.572 1.00 98.75 256 LEU A O 1
ATOM 2009 N N . ILE A 1 257 ? -9.219 -0.674 2.389 1.00 98.94 257 ILE A N 1
ATOM 2010 C CA . ILE A 1 257 ? -8.669 -0.440 1.054 1.00 98.94 257 ILE A CA 1
ATOM 2011 C C . ILE A 1 257 ? -7.548 0.595 1.141 1.00 98.94 257 ILE A C 1
ATOM 2013 O O . ILE A 1 257 ? -7.737 1.666 1.724 1.00 98.94 257 ILE A O 1
ATOM 2017 N N . ILE A 1 258 ? -6.398 0.273 0.550 1.00 98.94 258 ILE A N 1
ATOM 2018 C CA . ILE A 1 258 ? -5.226 1.151 0.467 1.00 98.94 258 ILE A CA 1
ATOM 2019 C C . ILE A 1 258 ? -4.887 1.399 -1.000 1.00 98.94 258 ILE A C 1
ATOM 2021 O O . ILE A 1 258 ? -4.604 0.468 -1.745 1.00 98.94 258 ILE A O 1
ATOM 2025 N N . GLY A 1 259 ? -4.921 2.655 -1.415 1.00 98.69 259 GLY A N 1
ATOM 2026 C CA . GLY A 1 259 ? -4.617 3.085 -2.768 1.00 98.69 259 GLY A CA 1
ATOM 2027 C C . GLY A 1 259 ? -3.240 3.730 -2.894 1.00 98.69 259 GLY A C 1
ATOM 2028 O O . GLY A 1 259 ? -2.778 4.454 -2.007 1.00 98.69 259 GLY A O 1
ATOM 2029 N N . ASN A 1 260 ? -2.625 3.505 -4.045 1.00 97.81 260 ASN A N 1
ATOM 2030 C CA . ASN A 1 260 ? -1.360 4.068 -4.508 1.00 97.81 260 ASN A CA 1
ATOM 2031 C C . ASN A 1 260 ? -1.480 4.390 -6.003 1.00 97.81 260 ASN A C 1
ATOM 2033 O O . ASN A 1 260 ? -2.499 4.022 -6.591 1.00 97.81 260 ASN A O 1
ATOM 2037 N N . HIS A 1 261 ? -0.436 5.000 -6.590 1.00 95.44 261 HIS A N 1
ATOM 2038 C CA . HIS A 1 261 ? -0.296 5.424 -7.997 1.00 95.44 261 HIS A CA 1
ATOM 2039 C C . HIS A 1 261 ? -0.440 6.932 -8.275 1.00 95.44 261 HIS A C 1
ATOM 2041 O O . HIS A 1 261 ? 0.443 7.489 -8.921 1.00 95.44 261 HIS A O 1
ATOM 2047 N N . PRO A 1 262 ? -1.475 7.661 -7.804 1.00 95.12 262 PRO A N 1
ATOM 2048 C CA . PRO A 1 262 ? -1.644 9.065 -8.190 1.00 95.12 262 PRO A CA 1
ATOM 2049 C C . PRO A 1 262 ? -0.496 10.008 -7.788 1.00 95.12 262 PRO A C 1
ATOM 2051 O O . PRO A 1 262 ? -0.512 11.174 -8.183 1.00 95.12 262 PRO A O 1
ATOM 2054 N N . HIS A 1 263 ? 0.470 9.562 -6.971 1.00 94.94 263 HIS A N 1
ATOM 2055 C CA . HIS A 1 263 ? 1.596 10.362 -6.460 1.00 94.94 263 HIS A CA 1
ATOM 2056 C C . HIS A 1 263 ? 1.177 11.638 -5.699 1.00 94.94 263 HIS A C 1
ATOM 2058 O O . HIS A 1 263 ? 1.952 12.584 -5.519 1.00 94.94 263 HIS A O 1
ATOM 2064 N N . VAL A 1 264 ? -0.076 11.670 -5.243 1.00 95.62 264 VAL A N 1
ATOM 2065 C CA . VAL A 1 264 ? -0.686 12.714 -4.417 1.00 95.62 264 VAL A CA 1
ATOM 2066 C C . VAL A 1 264 ? -1.653 12.067 -3.433 1.00 95.62 264 VAL A C 1
ATOM 2068 O O . VAL A 1 264 ? -2.258 11.042 -3.747 1.00 95.62 264 VAL A O 1
ATOM 2071 N N . THR A 1 265 ? -1.839 12.662 -2.256 1.00 97.44 265 THR A N 1
ATOM 2072 C CA . THR A 1 265 ? -2.864 12.192 -1.316 1.00 97.44 265 THR A CA 1
ATOM 2073 C C . THR A 1 265 ? -4.270 12.552 -1.800 1.00 97.44 265 THR A C 1
ATOM 2075 O O . THR A 1 265 ? -4.625 13.730 -1.953 1.00 97.44 265 THR A O 1
ATOM 2078 N N . GLN A 1 266 ? -5.093 11.528 -1.998 1.00 98.25 266 GLN A N 1
ATOM 2079 C CA . GLN A 1 266 ? -6.516 11.678 -2.293 1.00 98.25 266 GLN A CA 1
ATOM 2080 C C . GLN A 1 266 ? -7.343 11.656 -0.998 1.00 98.25 266 GLN A C 1
ATOM 2082 O O . GLN A 1 266 ? -6.836 11.406 0.095 1.00 98.25 266 GLN A O 1
ATOM 2087 N N . GLU A 1 267 ? -8.608 12.031 -1.114 1.00 98.19 267 GLU A N 1
ATOM 2088 C CA . GLU A 1 267 ? -9.611 11.961 -0.055 1.00 98.19 267 GLU A CA 1
ATOM 2089 C C . GLU A 1 267 ? -9.809 10.538 0.469 1.00 98.19 267 GLU A C 1
ATOM 2091 O O . GLU A 1 267 ? -9.420 9.541 -0.145 1.00 98.19 267 GLU A O 1
ATOM 2096 N N . ILE A 1 268 ? -10.421 10.478 1.646 1.00 98.75 268 ILE A N 1
ATOM 2097 C CA . ILE A 1 268 ? -10.686 9.255 2.385 1.00 98.75 268 ILE A CA 1
ATOM 2098 C C . ILE A 1 268 ? -12.189 9.024 2.385 1.00 98.75 268 ILE A C 1
ATOM 2100 O O . ILE A 1 268 ? -12.977 9.958 2.582 1.00 98.75 268 ILE A O 1
ATOM 2104 N N . GLU A 1 269 ? -12.579 7.767 2.212 1.00 98.75 269 GLU A N 1
ATOM 2105 C CA . GLU A 1 269 ? -13.969 7.366 2.296 1.00 98.75 269 GLU A CA 1
ATOM 2106 C C . GLU A 1 269 ? -14.234 6.385 3.444 1.00 98.75 269 GLU A C 1
ATOM 2108 O O . GLU A 1 269 ? -13.571 5.360 3.566 1.00 98.75 269 GLU A O 1
ATOM 2113 N N . MET A 1 270 ? -15.248 6.656 4.264 1.00 98.44 270 MET A N 1
ATOM 2114 C CA . MET A 1 270 ? -15.907 5.671 5.113 1.00 98.44 270 MET A CA 1
ATOM 2115 C C . MET A 1 270 ? -17.082 5.062 4.342 1.00 98.44 270 MET A C 1
ATOM 2117 O O . MET A 1 270 ? -18.129 5.691 4.168 1.00 98.44 270 MET A O 1
ATOM 2121 N N . TYR A 1 271 ? -16.944 3.804 3.935 1.00 98.50 271 TYR A N 1
ATOM 2122 C CA . TYR A 1 271 ? -17.986 3.043 3.253 1.00 98.50 271 TYR A CA 1
ATOM 2123 C C . TYR A 1 271 ? -18.375 1.822 4.090 1.00 98.50 271 TYR A C 1
ATOM 2125 O O . TYR A 1 271 ? -17.556 0.955 4.381 1.00 98.50 271 TYR A O 1
ATOM 2133 N N . LYS A 1 272 ? -19.640 1.763 4.529 1.00 97.19 272 LYS A N 1
ATOM 2134 C CA . LYS A 1 272 ? -20.185 0.679 5.380 1.00 97.19 272 LYS A CA 1
ATOM 2135 C C . LYS A 1 272 ? -19.352 0.389 6.643 1.00 97.19 272 LYS A C 1
ATOM 2137 O O . LYS A 1 272 ? -19.247 -0.754 7.081 1.00 97.19 272 LYS A O 1
ATOM 2142 N N . GLY A 1 273 ? -18.792 1.438 7.249 1.00 96.00 273 GLY A N 1
ATOM 2143 C CA . GLY A 1 273 ? -17.965 1.325 8.455 1.00 96.00 273 GLY A CA 1
ATOM 2144 C C . GLY A 1 273 ? -16.560 0.773 8.197 1.00 96.00 273 GLY A C 1
ATOM 2145 O O . GLY A 1 273 ? -15.918 0.309 9.133 1.00 96.00 273 GLY A O 1
ATOM 2146 N N . LYS A 1 274 ? -16.100 0.779 6.943 1.00 98.06 274 LYS A N 1
ATOM 2147 C CA . LYS A 1 274 ? -14.748 0.407 6.519 1.00 98.06 274 LYS A CA 1
ATOM 2148 C C . LYS A 1 274 ? -14.125 1.583 5.776 1.00 98.06 274 LYS A C 1
ATOM 2150 O O . LYS A 1 274 ? -14.840 2.365 5.151 1.00 98.06 274 LYS A O 1
ATOM 2155 N N . LEU A 1 275 ? -12.808 1.720 5.872 1.00 98.62 275 LEU A N 1
ATOM 2156 C CA . LEU A 1 275 ? -12.097 2.845 5.274 1.00 98.62 275 LEU A CA 1
ATOM 2157 C C . LEU A 1 275 ? -11.541 2.493 3.897 1.00 98.62 275 LEU A C 1
ATOM 2159 O O . LEU A 1 275 ? -11.031 1.393 3.672 1.00 98.62 275 LEU A O 1
ATOM 2163 N N . ILE A 1 276 ? -11.608 3.475 3.008 1.00 98.88 276 ILE A N 1
ATOM 2164 C CA . ILE A 1 276 ? -10.963 3.501 1.705 1.00 98.88 276 ILE A CA 1
ATOM 2165 C C . ILE A 1 276 ? -10.029 4.705 1.696 1.00 98.88 276 ILE A C 1
ATOM 2167 O O . ILE A 1 276 ? -10.468 5.848 1.826 1.00 98.88 276 ILE A O 1
ATOM 2171 N N . PHE A 1 277 ? -8.739 4.447 1.529 1.00 98.88 277 PHE A N 1
ATOM 2172 C CA . PHE A 1 277 ? -7.758 5.476 1.219 1.00 98.88 277 PHE A CA 1
ATOM 2173 C C . PHE A 1 277 ? -7.480 5.404 -0.278 1.00 98.88 277 PHE A C 1
ATOM 2175 O O . PHE A 1 277 ? -6.843 4.456 -0.724 1.00 98.88 277 PHE A O 1
ATOM 2182 N N . TYR A 1 278 ? -7.961 6.366 -1.067 1.00 98.69 278 TYR A N 1
ATOM 2183 C CA . TYR A 1 278 ? -7.838 6.286 -2.528 1.00 98.69 278 TYR A CA 1
ATOM 2184 C C . TYR A 1 278 ? -6.411 6.492 -3.037 1.00 98.69 278 TYR A C 1
ATOM 2186 O O . TYR A 1 278 ? -6.026 5.902 -4.038 1.00 98.69 278 TYR A O 1
ATOM 2194 N N . SER A 1 279 ? -5.598 7.272 -2.330 1.00 98.50 279 SER A N 1
ATOM 2195 C CA . SER A 1 279 ? -4.165 7.369 -2.589 1.00 98.50 279 SER A CA 1
ATOM 2196 C C . SER A 1 279 ? -3.451 7.926 -1.370 1.00 98.50 279 SER A C 1
ATOM 2198 O O . SER A 1 279 ? -3.825 8.987 -0.863 1.00 98.50 279 SER A O 1
ATOM 2200 N N . LEU A 1 280 ? -2.399 7.243 -0.923 1.00 98.62 280 LEU A N 1
ATOM 2201 C CA . LEU A 1 280 ? -1.521 7.734 0.144 1.00 98.62 280 LEU A CA 1
ATOM 2202 C C . LEU A 1 280 ? -0.484 8.752 -0.369 1.00 98.62 280 LEU A C 1
ATOM 2204 O O . LEU A 1 280 ? 0.036 9.556 0.409 1.00 98.62 280 LEU A O 1
ATOM 2208 N N . GLY A 1 281 ? -0.243 8.770 -1.684 1.00 96.81 281 GLY A N 1
ATOM 2209 C CA . GLY A 1 281 ? 0.807 9.550 -2.332 1.00 96.81 281 GLY A CA 1
ATOM 2210 C C . GLY A 1 281 ? 2.172 8.861 -2.247 1.00 96.81 281 GLY A C 1
ATOM 2211 O O . GLY A 1 281 ? 2.256 7.640 -2.289 1.00 96.81 281 GLY A O 1
ATOM 2212 N N . ASN A 1 282 ? 3.241 9.640 -2.116 1.00 96.38 282 ASN A N 1
ATOM 2213 C CA . ASN A 1 282 ? 4.630 9.177 -2.123 1.00 96.38 282 ASN A CA 1
ATOM 2214 C C . ASN A 1 282 ? 5.227 9.052 -0.712 1.00 96.38 282 ASN A C 1
ATOM 2216 O O . ASN A 1 282 ? 4.937 9.854 0.171 1.00 96.38 282 ASN A O 1
ATOM 2220 N N . THR A 1 283 ? 6.128 8.089 -0.501 1.00 96.88 283 THR A N 1
ATOM 2221 C CA . THR A 1 283 ? 6.927 7.966 0.737 1.00 96.88 283 THR A CA 1
ATOM 2222 C C . THR A 1 283 ? 8.421 8.122 0.473 1.00 96.88 283 THR A C 1
ATOM 2224 O O . THR A 1 283 ? 9.066 8.957 1.099 1.00 96.88 283 THR A O 1
ATOM 2227 N N . VAL A 1 284 ? 8.975 7.385 -0.491 1.00 95.81 284 VAL A N 1
ATOM 2228 C CA . VAL A 1 284 ? 10.354 7.567 -0.976 1.00 95.81 284 VAL A CA 1
ATOM 2229 C C . VAL A 1 284 ? 10.276 7.698 -2.484 1.00 95.81 284 VAL A C 1
ATOM 2231 O O . VAL A 1 284 ? 9.856 6.758 -3.151 1.00 95.81 284 VAL A O 1
ATOM 2234 N N . PHE A 1 285 ? 10.656 8.850 -3.034 1.00 90.88 285 PHE A N 1
ATOM 2235 C CA . PHE A 1 285 ? 10.398 9.134 -4.445 1.00 90.88 285 PHE A CA 1
ATOM 2236 C C . PHE A 1 285 ? 11.522 9.923 -5.109 1.00 90.88 285 PHE A C 1
ATOM 2238 O O . PHE A 1 285 ? 12.127 10.807 -4.502 1.00 90.88 285 PHE A O 1
ATOM 2245 N N . TYR A 1 286 ? 11.819 9.581 -6.364 1.00 77.62 286 TYR A N 1
ATOM 2246 C CA . TYR A 1 286 ? 12.980 10.089 -7.100 1.00 77.62 286 TYR A CA 1
ATOM 2247 C C . TYR A 1 286 ? 12.775 11.491 -7.693 1.00 77.62 286 TYR A C 1
ATOM 2249 O O . TYR A 1 286 ? 13.760 12.182 -7.976 1.00 77.62 286 TYR A O 1
ATOM 2257 N N . ASP A 1 287 ? 11.527 11.892 -7.931 1.00 72.00 287 ASP A N 1
ATOM 2258 C CA . ASP A 1 287 ? 11.184 13.160 -8.563 1.00 72.00 287 ASP A CA 1
ATOM 2259 C C . ASP A 1 287 ? 10.640 14.136 -7.521 1.00 72.00 287 ASP A C 1
ATOM 2261 O O . ASP A 1 287 ? 9.565 13.950 -6.965 1.00 72.00 287 ASP A O 1
ATOM 2265 N N . LEU A 1 288 ? 11.406 15.193 -7.251 1.00 63.25 288 LEU A N 1
ATOM 2266 C CA . LEU A 1 288 ? 11.039 16.234 -6.286 1.00 63.25 288 LEU A CA 1
ATOM 2267 C C . LEU A 1 288 ? 10.114 17.304 -6.886 1.00 63.25 288 LEU A C 1
ATOM 2269 O O . LEU A 1 288 ? 9.765 18.265 -6.202 1.00 63.25 288 LEU A O 1
ATOM 2273 N N . THR A 1 289 ? 9.784 17.181 -8.173 1.00 62.31 289 THR A N 1
ATOM 2274 C CA . THR A 1 289 ? 8.978 18.139 -8.939 1.00 62.31 289 THR A CA 1
ATOM 2275 C C . THR A 1 289 ? 7.688 17.543 -9.493 1.00 62.31 289 THR A C 1
ATOM 2277 O O . THR A 1 289 ? 6.781 18.302 -9.831 1.00 62.31 289 THR A O 1
ATOM 2280 N N . ALA A 1 290 ? 7.590 16.215 -9.565 1.00 60.47 290 ALA A N 1
ATOM 2281 C CA . ALA A 1 290 ? 6.379 15.503 -9.942 1.00 60.47 290 ALA A CA 1
ATOM 2282 C C . ALA A 1 290 ? 5.539 15.159 -8.701 1.00 60.47 290 ALA A C 1
ATOM 2284 O O . ALA A 1 290 ? 6.047 14.632 -7.712 1.00 60.47 290 ALA A O 1
ATOM 2285 N N . GLY A 1 291 ? 4.242 15.466 -8.760 1.00 65.88 291 GLY A N 1
ATOM 2286 C CA . GLY A 1 291 ? 3.285 15.199 -7.687 1.00 65.88 291 GLY A CA 1
ATOM 2287 C C . GLY A 1 291 ? 3.307 16.192 -6.531 1.00 65.88 291 GLY A C 1
ATOM 2288 O O . GLY A 1 291 ? 3.634 17.370 -6.689 1.00 65.88 291 GLY A O 1
ATOM 2289 N N . SER A 1 292 ? 2.865 15.718 -5.365 1.00 78.62 292 SER A N 1
ATOM 2290 C CA . SER A 1 292 ? 2.767 16.514 -4.140 1.00 78.62 292 SER A CA 1
ATOM 2291 C C . SER A 1 292 ? 3.906 16.153 -3.188 1.00 78.62 292 SER A C 1
ATOM 2293 O O . SER A 1 292 ? 4.119 14.971 -2.910 1.00 78.62 292 SER A O 1
ATOM 2295 N N . PRO A 1 293 ? 4.608 17.137 -2.599 1.00 88.06 293 PRO A N 1
ATOM 2296 C CA . PRO A 1 293 ? 5.536 16.844 -1.517 1.00 88.06 293 PRO A CA 1
ATOM 2297 C C . PRO A 1 293 ? 4.783 16.442 -0.237 1.00 88.06 293 PRO A C 1
ATOM 2299 O O . PRO A 1 293 ? 5.343 15.741 0.597 1.00 88.06 293 PRO A O 1
ATOM 2302 N N . ASN A 1 294 ? 3.522 16.861 -0.074 1.00 95.12 294 ASN A N 1
ATOM 2303 C CA . ASN A 1 294 ? 2.682 16.496 1.066 1.00 95.12 294 ASN A CA 1
ATOM 2304 C C . ASN A 1 294 ? 2.016 15.141 0.805 1.00 95.12 294 ASN A C 1
ATOM 2306 O O . ASN A 1 294 ? 1.258 15.021 -0.162 1.00 95.12 294 ASN A O 1
ATOM 2310 N N . ASN A 1 295 ? 2.286 14.168 1.671 1.00 97.25 295 ASN A N 1
ATOM 2311 C CA . ASN A 1 295 ? 1.784 12.801 1.578 1.00 97.25 295 ASN A CA 1
ATOM 2312 C C . ASN A 1 295 ? 1.387 12.285 2.970 1.00 97.25 295 ASN A C 1
ATOM 2314 O O . ASN A 1 295 ? 1.599 12.976 3.973 1.00 97.25 295 ASN A O 1
ATOM 2318 N N . ILE A 1 296 ? 0.814 11.086 3.053 1.00 98.56 296 ILE A N 1
ATOM 2319 C CA . ILE A 1 296 ? 0.406 10.489 4.331 1.00 98.56 296 ILE A CA 1
ATOM 2320 C C . ILE A 1 296 ? 0.939 9.067 4.497 1.00 98.56 296 ILE A C 1
ATOM 2322 O O . ILE A 1 296 ? 1.121 8.327 3.533 1.00 98.56 296 ILE A O 1
ATOM 2326 N N . ILE A 1 297 ? 1.142 8.684 5.752 1.00 98.75 297 ILE A N 1
ATOM 2327 C CA . ILE A 1 297 ? 1.302 7.298 6.193 1.00 98.75 297 ILE A CA 1
ATOM 2328 C C . ILE A 1 297 ? 0.085 6.953 7.044 1.00 98.75 297 ILE A C 1
ATOM 2330 O O . ILE A 1 297 ? -0.379 7.781 7.831 1.00 98.75 297 ILE A O 1
ATOM 2334 N N . VAL A 1 298 ? -0.435 5.738 6.895 1.00 98.75 298 VAL A N 1
ATOM 2335 C CA . VAL A 1 298 ? -1.622 5.281 7.624 1.00 98.75 298 VAL A CA 1
ATOM 2336 C C . VAL A 1 298 ? -1.234 4.161 8.572 1.00 98.75 298 VAL A C 1
ATOM 2338 O O . VAL A 1 298 ? -0.713 3.136 8.149 1.00 98.75 298 VAL A O 1
ATOM 2341 N N . GLU A 1 299 ? -1.528 4.343 9.853 1.00 98.69 299 GLU A N 1
ATOM 2342 C CA . GLU A 1 299 ? -1.419 3.321 10.888 1.00 98.69 299 GLU A CA 1
ATOM 2343 C C . GLU A 1 299 ? -2.828 2.827 11.249 1.00 98.69 299 GLU A C 1
ATOM 2345 O O . GLU A 1 299 ? -3.603 3.533 11.895 1.00 98.69 299 GLU A O 1
ATOM 2350 N N . TYR A 1 300 ? -3.177 1.610 10.837 1.00 98.31 300 TYR A N 1
ATOM 2351 C CA . TYR A 1 300 ? -4.395 0.928 11.262 1.00 98.31 300 TYR A CA 1
ATOM 2352 C C . TYR A 1 300 ? -4.150 0.237 12.601 1.00 98.31 300 TYR A C 1
ATOM 2354 O O . TYR A 1 300 ? -3.302 -0.653 12.706 1.00 98.31 300 TYR A O 1
ATOM 2362 N N . LYS A 1 301 ? -4.904 0.627 13.628 1.00 97.06 301 LYS A N 1
ATOM 2363 C CA . LYS A 1 301 ? -4.751 0.098 14.983 1.00 97.06 301 LYS A CA 1
ATOM 2364 C C . LYS A 1 301 ? -6.021 -0.569 15.445 1.00 97.06 301 LYS A C 1
ATOM 2366 O O . LYS A 1 301 ? -7.101 0.003 15.329 1.00 97.06 301 LYS A O 1
ATOM 2371 N N . VAL A 1 302 ? -5.861 -1.722 16.077 1.00 96.19 302 VAL A N 1
ATOM 2372 C CA . VAL A 1 302 ? -6.898 -2.320 16.915 1.00 96.19 302 VAL A CA 1
ATOM 2373 C C . VAL A 1 302 ? -6.375 -2.321 18.338 1.00 96.19 302 VAL A C 1
ATOM 2375 O O . VAL A 1 302 ? -5.298 -2.855 18.581 1.00 96.19 302 VAL A O 1
ATOM 2378 N N . THR A 1 303 ? -7.130 -1.731 19.261 1.00 94.75 303 THR A N 1
ATOM 2379 C CA . THR A 1 303 ? -6.819 -1.726 20.694 1.00 94.75 303 THR A CA 1
ATOM 2380 C C . THR A 1 303 ? -8.026 -2.257 21.449 1.00 94.75 303 THR A C 1
ATOM 2382 O O . THR A 1 303 ? -9.081 -1.617 21.459 1.00 94.75 303 THR A O 1
ATOM 2385 N N . ASN A 1 304 ? -7.890 -3.425 22.080 1.00 90.56 304 ASN A N 1
ATOM 2386 C CA . ASN A 1 304 ? -8.977 -4.111 22.790 1.00 90.56 304 ASN A CA 1
ATOM 2387 C C . ASN A 1 304 ? -10.271 -4.173 21.951 1.00 90.56 304 ASN A C 1
ATOM 2389 O O . ASN A 1 304 ? -11.347 -3.764 22.402 1.00 90.56 304 ASN A O 1
ATOM 2393 N N . GLY A 1 305 ? -10.136 -4.579 20.684 1.00 87.19 305 GLY A N 1
ATOM 2394 C CA . GLY A 1 305 ? -11.265 -4.731 19.765 1.00 87.19 305 GLY A CA 1
ATOM 2395 C C . GLY A 1 305 ? -11.830 -3.451 19.171 1.00 87.19 305 GLY A C 1
ATOM 2396 O O . GLY A 1 305 ? -12.796 -3.516 18.415 1.00 87.19 305 GLY A O 1
ATOM 2397 N N . THR A 1 306 ? -11.263 -2.291 19.498 1.00 93.25 306 THR A N 1
ATOM 2398 C CA . THR A 1 306 ? -11.660 -1.012 18.900 1.00 93.25 306 THR A CA 1
ATOM 2399 C C . THR A 1 306 ? -10.668 -0.637 17.814 1.00 93.25 306 THR A C 1
ATOM 2401 O O . THR A 1 306 ? -9.476 -0.509 18.092 1.00 93.25 306 THR A O 1
ATOM 2404 N N . ALA A 1 307 ? -11.162 -0.481 16.590 1.00 96.19 307 ALA A N 1
ATOM 2405 C CA . ALA A 1 307 ? -10.377 -0.091 15.436 1.00 96.19 307 ALA A CA 1
ATOM 2406 C C . ALA A 1 307 ? -10.394 1.426 15.222 1.00 96.19 307 ALA A C 1
ATOM 2408 O O . ALA A 1 307 ? -11.438 2.080 15.315 1.00 96.19 307 ALA A O 1
ATOM 2409 N N . GLN A 1 308 ? -9.228 1.961 14.883 1.00 96.81 308 GLN A N 1
ATOM 2410 C CA . GLN A 1 308 ? -9.015 3.344 14.473 1.00 96.81 308 GLN A CA 1
ATOM 2411 C C . GLN A 1 308 ? -7.895 3.396 13.432 1.00 96.81 308 GLN A C 1
ATOM 2413 O O . GLN A 1 308 ? -7.028 2.518 13.399 1.00 96.81 308 GLN A O 1
ATOM 2418 N N . THR A 1 309 ? -7.866 4.447 12.622 1.00 98.19 309 THR A N 1
ATOM 2419 C CA . THR A 1 309 ? -6.681 4.787 11.824 1.00 98.19 309 THR A CA 1
ATOM 2420 C C . THR A 1 309 ? -6.058 6.070 12.329 1.00 98.19 309 THR A C 1
ATOM 2422 O O . THR A 1 309 ? -6.765 7.061 12.515 1.00 98.19 309 THR A O 1
ATOM 2425 N N . ILE A 1 310 ? -4.738 6.054 12.491 1.00 98.56 310 ILE A N 1
ATOM 2426 C CA . ILE A 1 310 ? -3.925 7.244 12.719 1.00 98.56 310 ILE A CA 1
ATOM 2427 C C . ILE A 1 310 ? -3.242 7.602 11.401 1.00 98.56 310 ILE A C 1
ATOM 2429 O O . ILE A 1 310 ? -2.586 6.772 10.777 1.00 98.56 310 ILE A O 1
ATOM 2433 N N . ILE A 1 311 ? -3.414 8.841 10.972 1.00 98.75 311 ILE A N 1
ATOM 2434 C CA . ILE A 1 311 ? -2.836 9.407 9.763 1.00 98.75 311 ILE A CA 1
ATOM 2435 C C . ILE A 1 311 ? -1.660 10.269 10.197 1.00 98.75 311 ILE A C 1
ATOM 2437 O O . ILE A 1 311 ? -1.829 11.207 10.980 1.00 98.75 311 ILE A O 1
ATOM 2441 N N . HIS A 1 312 ? -0.487 9.944 9.665 1.00 98.62 312 HIS A N 1
ATOM 2442 C CA . HIS A 1 312 ? 0.777 10.623 9.923 1.00 98.62 312 HIS A CA 1
ATOM 2443 C C . HIS A 1 312 ? 1.177 11.422 8.673 1.00 98.62 312 HIS A C 1
ATOM 2445 O O . HIS A 1 312 ? 1.635 10.830 7.689 1.00 98.62 312 HIS A O 1
ATOM 2451 N N . PRO A 1 313 ? 0.988 12.754 8.659 1.00 98.50 313 PRO A N 1
ATOM 2452 C CA . PRO A 1 313 ? 1.433 13.611 7.568 1.00 98.50 313 PRO A CA 1
ATOM 2453 C C . PRO A 1 313 ? 2.949 13.598 7.391 1.00 98.50 313 PRO A C 1
ATOM 2455 O O . PRO A 1 313 ? 3.707 13.815 8.341 1.00 98.50 313 PRO A O 1
ATOM 2458 N N . ILE A 1 314 ? 3.387 13.430 6.147 1.00 97.88 314 ILE A N 1
ATOM 2459 C CA . ILE A 1 314 ? 4.799 13.463 5.776 1.00 97.88 314 ILE A CA 1
ATOM 2460 C C . ILE A 1 314 ? 5.061 14.438 4.636 1.00 97.88 314 ILE A C 1
ATOM 2462 O O . ILE A 1 314 ? 4.249 14.628 3.729 1.00 97.88 314 ILE A O 1
ATOM 2466 N N . LEU A 1 315 ? 6.240 15.042 4.676 1.00 95.50 315 LEU A N 1
ATOM 2467 C CA . LEU A 1 315 ? 6.802 15.807 3.584 1.00 95.50 315 LEU A CA 1
ATOM 2468 C C . LEU A 1 315 ? 7.899 14.992 2.909 1.00 95.50 315 LEU A C 1
ATOM 2470 O O . LEU A 1 315 ? 8.864 14.607 3.561 1.00 95.50 315 LEU A O 1
ATOM 2474 N N . VAL A 1 316 ? 7.793 14.779 1.604 1.00 94.31 316 VAL A N 1
ATOM 2475 C CA . VAL A 1 316 ? 8.855 14.145 0.822 1.00 94.31 316 VAL A CA 1
ATOM 2476 C C . VAL A 1 316 ? 9.736 15.229 0.210 1.00 94.31 316 VAL A C 1
ATOM 2478 O O . VAL A 1 316 ? 9.281 16.037 -0.601 1.00 94.31 316 VAL A O 1
ATOM 2481 N N . TYR A 1 317 ? 11.008 15.261 0.602 1.00 91.75 317 TYR A N 1
ATOM 2482 C CA . TYR A 1 317 ? 12.042 16.087 -0.021 1.00 91.75 317 TYR A CA 1
ATOM 2483 C C . TYR A 1 317 ? 13.403 15.403 0.095 1.00 91.75 317 TYR A C 1
ATOM 2485 O O . TYR A 1 317 ? 13.613 14.554 0.952 1.00 91.75 317 TYR A O 1
ATOM 2493 N N . ASN A 1 318 ? 14.344 15.730 -0.798 1.00 90.19 318 ASN A N 1
ATOM 2494 C CA . ASN A 1 318 ? 15.643 15.039 -0.870 1.00 90.19 318 ASN A CA 1
ATOM 2495 C C . ASN A 1 318 ? 15.507 13.502 -0.892 1.00 90.19 318 ASN A C 1
ATOM 2497 O O . ASN A 1 318 ? 16.309 12.783 -0.293 1.00 90.19 318 ASN A O 1
ATOM 2501 N N . TYR A 1 319 ? 14.472 13.030 -1.594 1.00 92.88 319 TYR A N 1
ATOM 2502 C CA . TYR A 1 319 ? 14.106 11.628 -1.790 1.00 92.88 319 TYR A CA 1
ATOM 2503 C C . TYR A 1 319 ? 13.589 10.898 -0.546 1.00 92.88 319 TYR A C 1
ATOM 2505 O O . TYR A 1 319 ? 13.226 9.732 -0.653 1.00 92.88 319 TYR A O 1
ATOM 2513 N N . ALA A 1 320 ? 13.544 11.559 0.611 1.00 94.88 320 ALA A N 1
ATOM 2514 C CA . ALA A 1 320 ? 13.175 10.959 1.882 1.00 94.88 320 ALA A CA 1
ATOM 2515 C C . ALA A 1 320 ? 11.880 11.583 2.440 1.00 94.88 320 ALA A C 1
ATOM 2517 O O . ALA A 1 320 ? 11.610 12.765 2.204 1.00 94.88 320 ALA A O 1
ATOM 2518 N N . PRO A 1 321 ? 11.075 10.805 3.178 1.00 95.94 321 PRO A N 1
ATOM 2519 C CA . PRO A 1 321 ? 9.957 11.298 3.952 1.00 95.94 321 PRO A CA 1
ATOM 2520 C C . PRO A 1 321 ? 10.450 11.916 5.261 1.00 95.94 321 PRO A C 1
ATOM 2522 O O . PRO A 1 321 ? 11.340 11.391 5.929 1.00 95.94 321 PRO A O 1
ATOM 2525 N N . HIS A 1 322 ? 9.799 12.999 5.651 1.00 96.12 322 HIS A N 1
ATOM 2526 C CA . HIS A 1 322 ? 10.025 13.711 6.896 1.00 96.12 322 HIS A CA 1
ATOM 2527 C C . HIS A 1 322 ? 8.678 13.938 7.574 1.00 96.12 322 HIS A C 1
ATOM 2529 O O . HIS A 1 322 ? 7.745 14.422 6.932 1.00 96.12 322 HIS A O 1
ATOM 2535 N N . ILE A 1 323 ? 8.556 13.594 8.857 1.00 96.25 323 ILE A N 1
ATOM 2536 C CA . ILE A 1 323 ? 7.330 13.869 9.619 1.00 96.25 323 ILE A CA 1
ATOM 2537 C C . ILE A 1 323 ? 7.089 15.384 9.628 1.00 96.25 323 ILE A C 1
ATOM 2539 O O . ILE A 1 323 ? 8.009 16.163 9.889 1.00 96.25 323 ILE A O 1
ATOM 2543 N N . MET A 1 324 ? 5.867 15.809 9.302 1.00 97.12 324 MET A N 1
ATOM 2544 C CA . MET A 1 324 ? 5.521 17.230 9.329 1.00 97.12 324 MET A CA 1
ATOM 2545 C C . MET A 1 324 ? 5.475 17.766 10.764 1.00 97.12 324 MET A C 1
ATOM 2547 O O . MET A 1 324 ? 5.088 17.056 11.688 1.00 97.12 324 MET A O 1
ATOM 2551 N N . ASP A 1 325 ? 5.805 19.045 10.942 1.00 96.75 325 ASP A N 1
ATOM 2552 C CA . ASP A 1 325 ? 5.484 19.758 12.178 1.00 96.75 325 ASP A CA 1
ATOM 2553 C C . ASP A 1 325 ? 3.963 19.903 12.355 1.00 96.75 325 ASP A C 1
ATOM 2555 O O . ASP A 1 325 ? 3.221 19.992 11.373 1.00 96.75 325 ASP A O 1
ATOM 2559 N N . ASP A 1 326 ? 3.503 19.986 13.606 1.00 97.88 326 ASP A N 1
ATOM 2560 C CA . ASP A 1 326 ? 2.079 20.014 13.961 1.00 97.88 326 ASP A CA 1
ATOM 2561 C C . ASP A 1 326 ? 1.284 21.090 13.214 1.00 97.88 326 ASP A C 1
ATOM 2563 O O . ASP A 1 326 ? 0.141 20.859 12.820 1.00 97.88 326 ASP A O 1
ATOM 2567 N N . GLN A 1 327 ? 1.862 22.277 12.997 1.00 97.19 327 GLN A N 1
ATOM 2568 C CA . GLN A 1 327 ? 1.150 23.370 12.340 1.00 97.19 327 GLN A CA 1
ATOM 2569 C C . GLN A 1 327 ? 0.856 23.023 10.878 1.00 97.19 327 GLN A C 1
ATOM 2571 O O . GLN A 1 327 ? -0.286 23.158 10.423 1.00 97.19 327 GLN A O 1
ATOM 2576 N N . ARG A 1 328 ? 1.878 22.578 10.140 1.00 96.75 328 ARG A N 1
ATOM 2577 C CA . ARG A 1 328 ? 1.728 22.166 8.742 1.00 96.75 328 ARG A CA 1
ATOM 2578 C C . ARG A 1 328 ? 0.866 20.913 8.621 1.00 96.75 328 ARG A C 1
ATOM 2580 O O . ARG A 1 328 ? -0.004 20.865 7.751 1.00 96.75 328 ARG A O 1
ATOM 2587 N N . ALA A 1 329 ? 1.088 19.942 9.500 1.00 98.38 329 ALA A N 1
ATOM 2588 C CA . ALA A 1 329 ? 0.345 18.694 9.560 1.00 98.38 329 ALA A CA 1
ATOM 2589 C C . ALA A 1 329 ? -1.156 18.947 9.751 1.00 98.38 329 ALA A C 1
ATOM 2591 O O . ALA A 1 329 ? -1.958 18.481 8.946 1.00 98.38 329 ALA A O 1
ATOM 2592 N N . ASN A 1 330 ? -1.539 19.770 10.734 1.00 98.44 330 ASN A N 1
ATOM 2593 C CA . ASN A 1 330 ? -2.941 20.090 11.007 1.00 98.44 330 ASN A CA 1
ATOM 2594 C C . ASN A 1 330 ? -3.622 20.776 9.813 1.00 98.44 330 ASN A C 1
ATOM 2596 O O . ASN A 1 330 ? -4.759 20.448 9.479 1.00 98.44 330 ASN A O 1
ATOM 2600 N N . ALA A 1 331 ? -2.933 21.706 9.142 1.00 97.94 331 ALA A N 1
ATOM 2601 C CA . ALA A 1 331 ? -3.472 22.369 7.954 1.00 97.94 331 ALA A CA 1
ATOM 2602 C C . ALA A 1 331 ? -3.674 21.385 6.789 1.00 97.94 331 ALA A C 1
ATOM 2604 O O . ALA A 1 331 ? -4.690 21.443 6.094 1.00 97.94 331 ALA A O 1
ATOM 2605 N N . PHE A 1 332 ? -2.727 20.466 6.586 1.00 98.12 332 PHE A N 1
ATOM 2606 C CA . PHE A 1 332 ? -2.827 19.457 5.538 1.00 98.12 332 PHE A CA 1
ATOM 2607 C C . PHE A 1 332 ? -3.926 18.428 5.831 1.00 98.12 332 PHE A C 1
ATOM 2609 O O . PHE A 1 332 ? -4.760 18.176 4.963 1.00 98.12 332 PHE A O 1
ATOM 2616 N N . LEU A 1 333 ? -4.001 17.912 7.060 1.00 98.62 333 LEU A N 1
ATOM 2617 C CA . LEU A 1 333 ? -5.068 17.009 7.501 1.00 98.62 333 LEU A CA 1
ATOM 2618 C C . LEU A 1 333 ? -6.443 17.651 7.346 1.00 98.62 333 LEU A C 1
ATOM 2620 O O . LEU A 1 333 ? -7.356 17.009 6.835 1.00 98.62 333 LEU A O 1
ATOM 2624 N N . LYS A 1 334 ? -6.574 18.940 7.684 1.00 98.12 334 LYS A N 1
ATOM 2625 C CA . LYS A 1 334 ? -7.827 19.667 7.484 1.00 98.12 334 LYS A CA 1
ATOM 2626 C C . LYS A 1 334 ? -8.223 19.722 6.008 1.00 98.12 334 LYS A C 1
ATOM 2628 O O . LYS A 1 334 ? -9.376 19.477 5.677 1.00 98.12 334 LYS A O 1
ATOM 2633 N N . SER A 1 335 ? -7.259 19.951 5.114 1.00 97.12 335 SER A N 1
ATOM 2634 C CA . SER A 1 335 ? -7.521 19.940 3.669 1.00 97.12 335 SER A CA 1
ATOM 2635 C C . SER A 1 335 ? -7.944 18.570 3.130 1.00 97.12 335 SER A C 1
ATOM 2637 O O . SER A 1 335 ? -8.667 18.520 2.141 1.00 97.12 335 SER A O 1
ATOM 2639 N N . ILE A 1 336 ? -7.510 17.473 3.764 1.00 97.75 336 ILE A N 1
ATOM 2640 C CA . ILE A 1 336 ? -7.952 16.113 3.432 1.00 97.75 336 ILE A CA 1
ATOM 2641 C C . ILE A 1 336 ? -9.361 15.887 3.983 1.00 97.75 336 ILE A C 1
ATOM 2643 O O . ILE A 1 336 ? -10.228 15.424 3.245 1.00 97.75 336 ILE A O 1
ATOM 2647 N N . GLU A 1 337 ? -9.606 16.231 5.249 1.00 97.88 337 GLU A N 1
ATOM 2648 C CA . GLU A 1 337 ? -10.918 16.098 5.891 1.00 97.88 337 GLU A CA 1
ATOM 2649 C C . GLU A 1 337 ? -12.004 16.845 5.106 1.00 97.88 337 GLU A C 1
ATOM 2651 O O . GLU A 1 337 ? -13.046 16.267 4.818 1.00 97.88 337 GLU A O 1
ATOM 2656 N N . ASP A 1 338 ? -11.737 18.083 4.678 1.00 97.38 338 ASP A N 1
ATOM 2657 C CA . ASP A 1 338 ? -12.706 18.934 3.972 1.00 97.38 338 ASP A CA 1
ATOM 2658 C C . ASP A 1 338 ? -13.203 18.340 2.639 1.00 97.38 338 ASP A C 1
ATOM 2660 O O . ASP A 1 338 ? -14.260 18.737 2.143 1.00 97.38 338 ASP A O 1
ATOM 2664 N N . LYS A 1 339 ? -12.460 17.388 2.061 1.00 95.56 339 LYS A N 1
ATOM 2665 C CA . LYS A 1 339 ? -12.841 16.651 0.847 1.00 95.56 339 LYS A CA 1
ATOM 2666 C C . LYS A 1 339 ? -13.233 15.189 1.086 1.00 95.56 339 LYS A C 1
ATOM 2668 O O . LYS A 1 339 ? -13.601 14.501 0.139 1.00 95.56 339 LYS A O 1
ATOM 2673 N N . SER A 1 340 ? -13.146 14.713 2.323 1.00 98.12 340 SER A N 1
ATOM 2674 C CA . SER A 1 340 ? -13.407 13.322 2.701 1.00 98.12 340 SER A CA 1
ATOM 2675 C C . SER A 1 340 ? -14.812 13.168 3.287 1.00 98.12 340 SER A C 1
ATOM 2677 O O . SER A 1 340 ? -15.367 14.113 3.842 1.00 98.12 340 SER A O 1
ATOM 2679 N N . ASN A 1 341 ? -15.398 11.968 3.229 1.00 97.69 341 ASN A N 1
ATOM 2680 C CA . ASN A 1 341 ? -16.683 11.686 3.897 1.00 97.69 341 ASN A CA 1
ATOM 2681 C C . ASN A 1 341 ? -16.491 11.051 5.295 1.00 97.69 341 ASN A C 1
ATOM 2683 O O . ASN A 1 341 ? -17.301 10.245 5.756 1.00 97.69 341 ASN A O 1
ATOM 2687 N N . VAL A 1 342 ? -15.402 11.411 5.972 1.00 97.06 342 VAL A N 1
ATOM 2688 C CA . VAL A 1 342 ? -15.027 10.897 7.294 1.00 97.06 342 VAL A CA 1
ATOM 2689 C C . VAL A 1 342 ? -15.097 12.009 8.331 1.00 97.06 342 VAL A C 1
ATOM 2691 O O . VAL A 1 342 ? -14.994 13.185 7.997 1.00 97.06 342 VAL A O 1
ATOM 2694 N N . ASN A 1 343 ? -15.245 11.635 9.598 1.00 95.19 343 ASN A N 1
ATOM 2695 C CA . ASN A 1 343 ? -15.035 12.557 10.708 1.00 95.19 343 ASN A CA 1
ATOM 2696 C C . ASN A 1 343 ? -13.619 12.330 11.245 1.00 95.19 343 ASN A C 1
ATOM 2698 O O . ASN A 1 343 ? -13.327 11.223 11.705 1.00 95.19 343 ASN A O 1
ATOM 2702 N N . MET A 1 344 ? -12.747 13.336 11.149 1.00 97.94 344 MET A N 1
ATOM 2703 C CA . MET A 1 344 ? -11.344 13.215 11.532 1.00 97.94 344 MET A CA 1
ATOM 2704 C C . MET A 1 344 ? -11.048 14.124 12.721 1.00 97.94 344 MET A C 1
ATOM 2706 O O . MET A 1 344 ? -11.137 15.344 12.644 1.00 97.94 344 MET A O 1
ATOM 2710 N N . THR A 1 345 ? -10.625 13.535 13.834 1.00 98.38 345 THR A N 1
ATOM 2711 C CA . THR A 1 345 ? -10.065 14.323 14.935 1.00 98.38 345 THR A CA 1
ATOM 2712 C C . THR A 1 345 ? -8.618 14.672 14.610 1.00 98.38 345 THR A C 1
ATOM 2714 O O . THR A 1 345 ? -7.819 13.784 14.330 1.00 98.38 345 THR A O 1
ATOM 2717 N N . ILE A 1 346 ? -8.286 15.964 14.615 1.00 98.50 346 ILE A N 1
ATOM 2718 C CA . ILE A 1 346 ? -6.943 16.466 14.303 1.00 98.50 346 ILE A CA 1
ATOM 2719 C C . ILE A 1 346 ? -6.306 16.987 15.590 1.00 98.50 346 ILE A C 1
ATOM 2721 O O . ILE A 1 346 ? -6.728 18.015 16.123 1.00 98.50 346 ILE A O 1
ATOM 2725 N N . GLU A 1 347 ? -5.283 16.292 16.080 1.00 96.00 347 GLU A N 1
ATOM 2726 C CA . GLU A 1 347 ? -4.605 16.616 17.337 1.00 96.00 347 GLU A CA 1
ATOM 2727 C C . GLU A 1 347 ? -3.100 16.353 17.234 1.00 96.00 347 GLU A C 1
ATOM 2729 O O . GLU A 1 347 ? -2.677 15.285 16.803 1.00 96.00 347 GLU A O 1
ATOM 2734 N N . ASN A 1 348 ? -2.284 17.322 17.670 1.00 96.06 348 ASN A N 1
ATOM 2735 C CA . ASN A 1 348 ? -0.816 17.216 17.719 1.00 96.06 348 ASN A CA 1
ATOM 2736 C C . ASN A 1 348 ? -0.190 16.715 16.399 1.00 96.06 348 ASN A C 1
ATOM 2738 O O . ASN A 1 348 ? 0.640 15.810 16.402 1.00 96.06 348 ASN A O 1
ATOM 2742 N N . GLY A 1 349 ? -0.654 17.248 15.263 1.00 97.38 349 GLY A N 1
ATOM 2743 C CA . GLY A 1 349 ? -0.156 16.872 13.940 1.00 97.38 349 GLY A CA 1
ATOM 2744 C C . GLY A 1 349 ? -0.642 15.518 13.418 1.00 97.38 349 GLY A C 1
ATOM 2745 O O . GLY A 1 349 ? -0.208 15.100 12.348 1.00 97.38 349 GLY A O 1
ATOM 2746 N N . LEU A 1 350 ? -1.544 14.835 14.127 1.00 98.38 350 LEU A N 1
ATOM 2747 C CA . LEU A 1 350 ? -2.087 13.536 13.737 1.00 98.38 350 LEU A CA 1
ATOM 2748 C C . LEU A 1 350 ? -3.566 13.645 13.378 1.00 98.38 350 LEU A C 1
ATOM 2750 O O . LEU A 1 350 ? -4.322 14.374 14.021 1.00 98.38 350 LEU A O 1
ATOM 2754 N N . GLY A 1 351 ? -3.978 12.890 12.361 1.00 98.56 351 GLY A N 1
ATOM 2755 C CA . GLY A 1 351 ? -5.386 12.690 12.026 1.00 98.56 351 GLY A CA 1
ATOM 2756 C C . GLY A 1 351 ? -5.863 11.362 12.591 1.00 98.56 351 GLY A C 1
ATOM 2757 O O . GLY A 1 351 ? -5.220 10.342 12.371 1.00 98.56 351 GLY A O 1
ATOM 2758 N N . ILE A 1 352 ? -6.975 11.345 13.312 1.00 98.56 352 ILE A N 1
ATOM 2759 C CA . ILE A 1 352 ? -7.531 10.140 13.930 1.00 98.56 352 ILE A CA 1
ATOM 2760 C C . ILE A 1 352 ? -8.940 9.938 13.388 1.00 98.56 352 ILE A C 1
ATOM 2762 O O . ILE A 1 352 ? -9.785 10.829 13.494 1.00 98.56 352 ILE A O 1
ATOM 2766 N N . ILE A 1 353 ? -9.190 8.766 12.807 1.00 98.38 353 ILE A N 1
ATOM 2767 C CA . ILE A 1 353 ? -10.526 8.351 12.374 1.00 98.38 353 ILE A CA 1
ATOM 2768 C C . ILE A 1 353 ? -10.914 7.104 13.162 1.00 98.38 353 ILE A C 1
ATOM 2770 O O . ILE A 1 353 ? -10.305 6.041 13.010 1.00 98.38 353 ILE A O 1
ATOM 2774 N N . ASP A 1 354 ? -11.947 7.238 13.986 1.00 96.81 354 ASP A N 1
ATOM 2775 C CA . ASP A 1 354 ? -12.532 6.125 14.722 1.00 96.81 354 ASP A CA 1
ATOM 2776 C C . ASP A 1 354 ? -13.408 5.273 13.798 1.00 96.81 354 ASP A C 1
ATOM 2778 O O . ASP A 1 354 ? -14.358 5.760 13.182 1.00 96.81 354 ASP A O 1
ATOM 2782 N N . ILE A 1 355 ? -13.112 3.974 13.731 1.00 94.56 355 ILE A N 1
ATOM 2783 C CA . ILE A 1 355 ? -13.925 2.989 12.998 1.00 94.56 355 ILE A CA 1
ATOM 2784 C C . ILE A 1 355 ? -14.932 2.336 13.955 1.00 94.56 355 ILE A C 1
ATOM 2786 O O . ILE A 1 355 ? -16.061 2.022 13.578 1.00 94.56 355 ILE A O 1
ATOM 2790 N N . GLY A 1 356 ? -14.540 2.174 15.223 1.00 90.50 356 GLY A N 1
ATOM 2791 C CA . GLY A 1 356 ? -15.368 1.605 16.281 1.00 90.50 356 GLY A CA 1
ATOM 2792 C C . GLY A 1 356 ? -15.027 0.147 16.585 1.00 90.50 356 GLY A C 1
ATOM 2793 O O . GLY A 1 356 ? -13.940 -0.337 16.281 1.00 90.50 356 GLY A O 1
ATOM 2794 N N . LYS A 1 357 ? -15.938 -0.554 17.261 1.00 86.94 357 LYS A N 1
ATOM 2795 C CA . LYS A 1 357 ? -15.712 -1.942 17.694 1.00 86.94 357 LYS A CA 1
ATOM 2796 C C . LYS A 1 357 ? -15.844 -2.930 16.531 1.00 86.94 357 LYS A C 1
ATOM 2798 O O . LYS A 1 357 ? -16.797 -2.820 15.761 1.00 86.94 357 LYS A O 1
ATOM 2803 N N . LEU A 1 358 ? -14.920 -3.892 16.460 1.00 83.25 358 LEU A N 1
ATOM 2804 C CA . LEU A 1 358 ? -14.873 -4.966 15.456 1.00 83.25 358 LEU A CA 1
ATOM 2805 C C . LEU A 1 358 ? -15.760 -6.181 15.791 1.00 83.25 358 LEU A C 1
ATOM 2807 O O . LEU A 1 358 ? -15.944 -6.521 16.990 1.00 83.25 358 LEU A O 1
#

Sequence (358 aa):
MARRSYVVVVVLILAVALIFSILYINPSFNNSQEQKSRLQEANISIIFTGDVMLGPRVGTALAAGQNVFADLKPMFEKSDLVVVNLEAPFTNSNQNWKQVIPFKANPQFAHYLKDNSIDVATLANNHIMDYGPTGLHDTITALKENNVSYVGAGENIDEASQPLYYKVNNVTIAILSFYDNTTFPFDPTTQVQAATDSRPGYAPMNWDLIKKSIATARNNSDLVVVCFHYGVEYSLWHDESQEEVSRKSIDEGADLIIGNHPHVTQEIEMYKGKLIFYSLGNTVFYDLTAGSPNNIIVEYKVTNGTAQTIIHPILVYNYAPHIMDDQRANAFLKSIEDKSNVNMTIENGLGIIDIGKL

Foldseek 3Di:
DVVVVVVVVVVVVVVVVVVVVVVPPPPLVVLLVVLQVDLLQDWFKEKEAAEAACWDPVLVCVVVVDLQCVQVLVVLVPGQAYEYAHQAFADPDPAFLQPPDAIHHHLVCLLSCVVSNHAEYEQAEQHCCRRHPRSVVSRCVSCVVNNHHYAFWDQAQCRQQAWDWDDDPNFTETEGEEEAPPPDPRRDCRRQPDGHHHGTHGHHLDQVSLLVNLLVRQSPGSAYEYEYEDAAAQDQEGDPVLVVSQLVSVVSPHQEYEYYHNLEFHAWEQHPLGIHGNHQHDAFDDDPPGHAQKGWMWMWTRDSQWTKIKIFIWGQDPRHTHGDFLVVLQVVVVVRVVRYPFDWDRDRSITMGTSTGD

Radius of gyration: 22.87 Å; chains: 1; bounding box: 76×75×47 Å